Protein AF-A0A2X1Q9M5-F1 (afdb_monomer)

Solvent-accessible surface area (backbone atoms only — not comparable to full-atom values): 16284 Å² total; per-residue (Å²): 109,77,71,57,53,54,54,52,52,52,55,54,53,58,70,70,59,82,79,81,75,92,69,88,72,44,78,55,52,80,68,75,48,64,87,40,54,67,67,51,49,53,53,49,39,39,31,46,30,60,36,93,91,39,72,37,56,51,37,49,21,46,46,46,73,76,39,76,83,60,65,64,87,78,58,76,70,84,65,51,44,57,39,71,55,37,70,29,96,89,71,47,66,38,50,35,36,37,42,38,83,63,34,36,38,38,35,41,75,34,61,83,59,63,78,86,72,70,55,72,54,48,50,52,48,53,52,71,74,54,82,74,87,40,50,78,46,36,32,40,40,26,26,62,45,40,81,47,65,79,48,93,89,33,48,73,43,38,36,65,62,44,47,56,42,32,56,60,47,47,60,58,49,59,76,78,44,82,92,46,75,62,58,54,53,48,54,42,47,53,52,49,50,51,48,51,23,54,58,48,67,39,78,66,53,55,56,53,50,50,51,45,63,79,39,41,72,58,50,55,50,48,52,52,51,51,50,52,49,51,50,50,54,52,51,52,54,49,50,59,48,44,76,77,37,101,49,92,55,64,49,76,49,79,47,82,44,92,88,87,40,75,48,78,44,79,46,46,58,68,75,77,66,76,67,88,81,85,130

Foldseek 3Di:
DVVVVVVVVLVVVVVVDDDDPDDPDFPVVVVVCLQPQLVLLVLLCQLCPCDVVFPVLLVLLVVCVQPVPDPSVPDDCPQKDKDAQCAFPVGHGFGMWIDDLAAIEGEHEDLADAPPDPVVRSVVVQVVNDDNNHHYAAEYEYAQLHPHDDDPRYHYDHLVSSLVSSVVSLVVVPVVDDDDPSNVVVVSSNVSSVVSNVCSVDPSVVVVVVSCVVCVVVVVVVVVVVVVVVVVVLVVVVVVVVVVDVAPDWDWDWDQDPPRDIDIDTHGPVVVPPDDDDD

Mean predicted aligned error: 15.05 Å

Structure (mmCIF, N/CA/C/O backbone):
data_AF-A0A2X1Q9M5-F1
#
_entry.id   AF-A0A2X1Q9M5-F1
#
loop_
_atom_site.group_PDB
_atom_site.id
_atom_site.type_symbol
_atom_site.label_atom_id
_atom_site.label_alt_id
_atom_site.label_comp_id
_atom_site.label_asym_id
_atom_site.label_entity_id
_atom_site.label_seq_id
_atom_site.pdbx_PDB_ins_code
_atom_site.Cartn_x
_atom_site.Cartn_y
_atom_site.Cartn_z
_atom_site.occupancy
_atom_site.B_iso_or_equiv
_atom_site.auth_seq_id
_atom_site.auth_comp_id
_atom_site.auth_asym_id
_atom_site.auth_atom_id
_atom_site.pdbx_PDB_model_num
ATOM 1 N N . MET A 1 1 ? -3.248 17.338 -47.675 1.00 48.75 1 MET A N 1
ATOM 2 C CA . MET A 1 1 ? -3.413 18.545 -46.832 1.00 48.75 1 MET A CA 1
ATOM 3 C C . MET A 1 1 ? -3.871 18.248 -45.404 1.00 48.75 1 MET A C 1
ATOM 5 O O . MET A 1 1 ? -3.007 18.288 -44.546 1.00 48.75 1 MET A O 1
ATOM 9 N N . HIS A 1 2 ? -5.135 17.907 -45.095 1.00 45.84 2 HIS A N 1
ATOM 10 C CA . HIS A 1 2 ? -5.551 17.735 -43.679 1.00 45.84 2 HIS A CA 1
ATOM 11 C C . HIS A 1 2 ? -4.855 16.569 -42.938 1.00 45.84 2 HIS A C 1
ATOM 13 O O . HIS A 1 2 ? -4.505 16.712 -41.774 1.00 45.84 2 HIS A O 1
ATOM 19 N N . SER A 1 3 ? -4.598 15.446 -43.621 1.00 53.41 3 SER A N 1
ATOM 20 C CA . SER A 1 3 ? -3.911 14.272 -43.045 1.00 53.41 3 SER A CA 1
ATOM 21 C C . SER A 1 3 ? -2.398 14.453 -42.875 1.00 53.41 3 SER A C 1
ATOM 23 O O . SER A 1 3 ? -1.808 13.805 -42.019 1.00 53.41 3 SER A O 1
ATOM 25 N N . GLU A 1 4 ? -1.763 15.299 -43.690 1.00 55.97 4 GLU A N 1
ATOM 26 C CA . GLU A 1 4 ? -0.324 15.583 -43.576 1.00 55.97 4 GLU A CA 1
ATOM 27 C C . GLU A 1 4 ? -0.052 16.542 -42.419 1.00 55.97 4 GLU A C 1
ATOM 29 O O . GLU A 1 4 ? 0.915 16.353 -41.693 1.00 55.97 4 GLU A O 1
ATOM 34 N N . ALA A 1 5 ? -0.936 17.523 -42.204 1.00 57.12 5 ALA A N 1
ATOM 35 C CA . ALA A 1 5 ? -0.841 18.440 -41.072 1.00 57.12 5 ALA A CA 1
ATOM 36 C C . ALA A 1 5 ? -0.918 17.698 -39.723 1.00 57.12 5 ALA A C 1
ATOM 38 O O . ALA A 1 5 ? -0.073 17.920 -38.864 1.00 57.12 5 ALA A O 1
ATOM 39 N N . LEU A 1 6 ? -1.852 16.745 -39.590 1.00 56.38 6 LEU A N 1
ATOM 40 C CA . LEU A 1 6 ? -1.989 15.894 -38.398 1.00 56.38 6 LEU A CA 1
ATOM 41 C C . LEU A 1 6 ? -0.758 15.002 -38.150 1.00 56.38 6 LEU A C 1
ATOM 43 O O . LEU A 1 6 ? -0.372 14.779 -37.008 1.00 56.38 6 LEU A O 1
ATOM 47 N N . ALA A 1 7 ? -0.114 14.503 -39.211 1.00 62.53 7 ALA A N 1
ATOM 48 C CA . ALA A 1 7 ? 1.095 13.687 -39.085 1.00 62.53 7 ALA A CA 1
ATOM 49 C C . ALA A 1 7 ? 2.319 14.511 -38.645 1.00 62.53 7 ALA A C 1
ATOM 51 O O . ALA A 1 7 ? 3.151 14.020 -37.885 1.00 62.53 7 ALA A O 1
ATOM 52 N N . ILE A 1 8 ? 2.430 15.760 -39.108 1.00 69.62 8 ILE A N 1
ATOM 53 C CA . ILE A 1 8 ? 3.507 16.677 -38.706 1.00 69.62 8 ILE A CA 1
ATOM 54 C C . ILE A 1 8 ? 3.338 17.078 -37.239 1.00 69.62 8 ILE A C 1
ATOM 56 O O . ILE A 1 8 ? 4.302 17.014 -36.480 1.00 69.62 8 ILE A O 1
ATOM 60 N N . GLU A 1 9 ? 2.111 17.401 -36.830 1.00 70.94 9 GLU A N 1
ATOM 61 C CA . GLU A 1 9 ? 1.779 17.769 -35.451 1.00 70.94 9 GLU A CA 1
ATOM 62 C C . GLU A 1 9 ? 2.092 16.632 -34.462 1.00 70.94 9 GLU A C 1
ATOM 64 O O . GLU A 1 9 ? 2.725 16.870 -33.436 1.00 70.94 9 GLU A O 1
ATOM 69 N N . PHE A 1 10 ? 1.772 15.380 -34.812 1.00 71.12 10 PHE A N 1
ATOM 70 C CA . PHE A 1 10 ? 2.136 14.204 -34.012 1.00 71.12 10 PHE A CA 1
ATOM 71 C C . PHE A 1 10 ? 3.656 14.072 -33.803 1.00 71.12 10 PHE A C 1
ATOM 73 O O . PHE A 1 10 ? 4.121 13.830 -32.689 1.00 71.12 10 PHE A O 1
ATOM 80 N N . ILE A 1 11 ? 4.452 14.250 -34.864 1.00 74.38 11 ILE A N 1
ATOM 81 C CA . ILE A 1 11 ? 5.919 14.146 -34.791 1.00 74.38 11 ILE A CA 1
ATOM 82 C C . ILE A 1 11 ? 6.529 15.303 -33.989 1.00 74.38 11 ILE A C 1
ATOM 84 O O . ILE A 1 11 ? 7.532 15.111 -33.299 1.00 74.38 11 ILE A O 1
ATOM 88 N N . GLU A 1 12 ? 5.952 16.501 -34.063 1.00 75.00 12 GLU A N 1
ATOM 89 C CA . GLU A 1 12 ? 6.385 17.643 -33.252 1.00 75.00 12 GLU A CA 1
ATOM 90 C C . GLU A 1 12 ? 6.050 17.458 -31.770 1.00 75.00 12 GLU A C 1
ATOM 92 O O . GLU A 1 12 ? 6.913 17.705 -30.926 1.00 75.00 12 GLU A O 1
ATOM 97 N N . GLN A 1 13 ? 4.859 16.942 -31.452 1.00 71.06 13 GLN A N 1
ATOM 98 C CA . GLN A 1 13 ? 4.482 16.587 -30.082 1.00 71.06 13 GLN A CA 1
ATOM 99 C C . GLN A 1 13 ? 5.416 15.515 -29.507 1.00 71.06 13 GLN A C 1
ATOM 101 O O . GLN A 1 13 ? 5.920 15.678 -28.398 1.00 71.06 13 GLN A O 1
ATOM 106 N N . LEU A 1 14 ? 5.749 14.482 -30.290 1.00 71.88 14 LEU A N 1
ATOM 107 C CA . LEU A 1 14 ? 6.650 13.404 -29.870 1.00 71.88 14 LEU A CA 1
ATOM 108 C C . LEU A 1 14 ? 8.080 13.892 -29.568 1.00 71.88 14 LEU A C 1
ATOM 110 O O . LEU A 1 14 ? 8.722 13.378 -28.658 1.00 71.88 14 LEU A O 1
ATOM 114 N N . LYS A 1 15 ? 8.580 14.911 -30.283 1.00 69.38 15 LYS A N 1
ATOM 115 C CA . LYS A 1 15 ? 9.889 15.543 -30.005 1.00 69.38 15 LYS A CA 1
ATOM 116 C C . LYS A 1 15 ? 9.909 16.364 -28.713 1.00 69.38 15 LYS A C 1
ATOM 118 O O . LYS A 1 15 ? 10.987 16.599 -28.175 1.00 69.38 15 LYS A O 1
ATOM 123 N N . GLY A 1 16 ? 8.749 16.837 -28.260 1.00 65.44 16 GLY A N 1
ATOM 124 C CA . GLY A 1 16 ? 8.599 17.602 -27.021 1.00 65.44 16 GLY A CA 1
ATOM 125 C C . GLY A 1 16 ? 8.569 16.740 -25.756 1.00 65.44 16 GLY A C 1
ATOM 126 O O . GLY A 1 16 ? 8.651 17.287 -24.659 1.00 65.44 16 GLY A O 1
ATOM 127 N N . ILE A 1 17 ? 8.466 15.414 -25.897 1.00 64.88 17 ILE A N 1
ATOM 128 C CA . ILE A 1 17 ? 8.458 14.464 -24.782 1.00 64.88 17 ILE A CA 1
ATOM 129 C C . ILE A 1 17 ? 9.904 14.172 -24.369 1.00 64.88 17 ILE A C 1
ATOM 131 O O . ILE A 1 17 ? 10.664 13.542 -25.106 1.00 64.88 17 ILE A O 1
ATOM 135 N N . SER A 1 18 ? 10.293 14.618 -23.175 1.00 58.19 18 SER A N 1
ATOM 136 C CA . SER A 1 18 ? 11.539 14.195 -22.536 1.00 58.19 18 SER A CA 1
ATOM 137 C C . SER A 1 18 ? 11.324 12.866 -21.816 1.00 58.19 18 SER A C 1
ATOM 139 O O . SER A 1 18 ? 10.487 12.776 -20.919 1.00 58.19 18 SER A O 1
ATOM 141 N N . VAL A 1 19 ? 12.092 11.847 -22.193 1.00 56.16 19 VAL A N 1
ATOM 142 C CA . VAL A 1 19 ? 12.253 10.626 -21.396 1.00 56.16 19 VAL A CA 1
ATOM 143 C C . VAL A 1 19 ? 13.409 10.896 -20.435 1.00 56.16 19 VAL A C 1
ATOM 145 O O . VAL A 1 19 ? 14.500 11.233 -20.895 1.00 56.16 19 VAL A O 1
ATOM 148 N N . GLU A 1 20 ? 13.163 10.851 -19.126 1.00 49.53 20 GLU A N 1
ATOM 149 C CA . GLU A 1 20 ? 14.231 11.009 -18.130 1.00 49.53 20 GLU A CA 1
ATOM 150 C C . GLU A 1 20 ? 15.243 9.850 -18.211 1.00 49.53 20 GLU A C 1
ATOM 152 O O . GLU A 1 20 ? 14.879 8.725 -18.561 1.00 49.53 20 GLU A O 1
ATOM 157 N N . ASP A 1 21 ? 16.519 10.153 -17.930 1.00 44.81 21 ASP A N 1
ATOM 158 C CA . ASP A 1 21 ? 17.634 9.191 -17.910 1.00 44.81 21 ASP A CA 1
ATOM 159 C C . ASP A 1 21 ? 17.452 8.121 -16.810 1.00 44.81 21 ASP A C 1
ATOM 161 O O . ASP A 1 21 ? 16.750 8.358 -15.829 1.00 44.81 21 ASP A O 1
ATOM 165 N N . ASP A 1 22 ? 18.121 6.968 -16.985 1.00 43.22 22 ASP A N 1
ATOM 166 C CA . ASP A 1 22 ? 18.050 5.728 -16.183 1.00 43.22 22 ASP A CA 1
ATOM 167 C C . ASP A 1 22 ? 17.723 5.937 -14.689 1.00 43.22 22 ASP A C 1
ATOM 169 O O . ASP A 1 22 ? 18.604 6.058 -13.833 1.00 43.22 22 ASP A O 1
ATOM 173 N N . VAL A 1 23 ? 16.428 5.921 -14.369 1.00 52.06 23 VAL A N 1
ATOM 174 C CA . VAL A 1 23 ? 15.935 5.755 -13.002 1.00 52.06 23 VAL A CA 1
ATOM 175 C C . VAL A 1 23 ? 16.134 4.288 -12.637 1.00 52.06 23 VAL A C 1
ATOM 177 O O . VAL A 1 23 ? 15.753 3.406 -13.407 1.00 52.06 23 VAL A O 1
ATOM 180 N N . GLU A 1 24 ? 16.736 4.010 -11.478 1.00 48.75 24 GLU A N 1
ATOM 181 C CA . GLU A 1 24 ? 16.804 2.646 -10.953 1.00 48.75 24 GLU A CA 1
ATOM 182 C C . GLU A 1 24 ? 15.373 2.117 -10.804 1.00 48.75 24 GLU A C 1
ATOM 184 O O . GLU A 1 24 ? 14.601 2.579 -9.961 1.00 48.75 24 GLU A O 1
ATOM 189 N N . PHE A 1 25 ? 14.997 1.202 -11.699 1.00 49.09 25 PHE A N 1
ATOM 190 C CA . PHE A 1 25 ? 13.677 0.596 -11.686 1.00 49.09 25 PHE A CA 1
ATOM 191 C C . PHE A 1 25 ? 13.565 -0.293 -10.457 1.00 49.09 25 PHE A C 1
ATOM 193 O O . PHE A 1 25 ? 14.374 -1.206 -10.276 1.00 49.09 25 PHE A O 1
ATOM 200 N N . ASN A 1 26 ? 12.534 -0.072 -9.646 1.00 61.53 26 ASN A N 1
ATOM 201 C CA . ASN A 1 26 ? 12.198 -1.044 -8.617 1.00 61.53 26 ASN A CA 1
ATOM 202 C C . ASN A 1 26 ? 11.605 -2.313 -9.263 1.00 61.53 26 ASN A C 1
ATOM 204 O O . ASN A 1 26 ? 11.087 -2.293 -10.388 1.00 61.53 26 ASN A O 1
ATOM 208 N N . PHE A 1 27 ? 11.655 -3.430 -8.539 1.00 61.56 27 PHE A N 1
ATOM 209 C CA . PHE A 1 27 ? 11.183 -4.732 -9.020 1.00 61.56 27 PHE A CA 1
ATOM 210 C C . PHE A 1 27 ? 9.735 -4.711 -9.559 1.00 61.56 27 PHE A C 1
ATOM 212 O O . PHE A 1 27 ? 9.407 -5.440 -10.498 1.00 61.56 27 PHE A O 1
ATOM 219 N N . PHE A 1 28 ? 8.864 -3.867 -9.002 1.00 65.38 28 PHE A N 1
ATOM 220 C CA . PHE A 1 28 ? 7.447 -3.777 -9.366 1.00 65.38 28 PHE A CA 1
ATOM 221 C C . PHE A 1 28 ? 7.199 -2.966 -10.647 1.00 65.38 28 PHE A C 1
ATOM 223 O O . PHE A 1 28 ? 6.196 -3.185 -11.333 1.00 65.38 28 PHE A O 1
ATOM 230 N N . GLU A 1 29 ? 8.125 -2.084 -11.021 1.00 57.97 29 GLU A N 1
ATOM 231 C CA . GLU A 1 29 ? 8.055 -1.303 -12.261 1.00 57.97 29 GLU A CA 1
ATOM 232 C C . GLU A 1 29 ? 8.312 -2.166 -13.495 1.00 57.97 29 GLU A C 1
ATOM 234 O O . GLU A 1 29 ? 7.601 -2.058 -14.495 1.00 57.97 29 GLU A O 1
ATOM 239 N N . LEU A 1 30 ? 9.270 -3.090 -13.401 1.00 52.38 30 LEU A N 1
ATOM 240 C CA . LEU A 1 30 ? 9.594 -4.025 -14.482 1.00 52.38 30 LEU A CA 1
ATOM 241 C C . LEU A 1 30 ? 8.435 -4.991 -14.791 1.00 52.38 30 LEU A C 1
ATOM 243 O O . LEU A 1 30 ? 8.347 -5.521 -15.897 1.00 52.38 30 LEU A O 1
ATOM 247 N N . GLY A 1 31 ? 7.526 -5.200 -13.831 1.00 48.31 31 GLY A N 1
ATOM 248 C CA . GLY A 1 31 ? 6.343 -6.056 -13.964 1.00 48.31 31 GLY A CA 1
ATOM 249 C C . GLY A 1 31 ? 5.123 -5.401 -14.629 1.00 48.31 31 GLY A C 1
ATOM 250 O O . GLY A 1 31 ? 4.079 -6.045 -14.729 1.00 48.31 31 GLY A O 1
ATOM 251 N N . GLY A 1 32 ? 5.202 -4.132 -15.051 1.00 43.22 32 GLY A N 1
ATOM 252 C CA . GLY A 1 32 ? 4.131 -3.444 -15.793 1.00 43.22 32 GLY A CA 1
ATOM 253 C C . GLY A 1 32 ? 2.872 -3.090 -14.985 1.00 43.22 32 GLY A C 1
ATOM 254 O O . GLY A 1 32 ? 1.886 -2.643 -15.563 1.00 43.22 32 GLY A O 1
ATOM 255 N N . SER A 1 33 ? 2.891 -3.273 -13.660 1.00 51.84 33 SER A N 1
ATOM 256 C CA . SER A 1 33 ? 1.738 -3.049 -12.765 1.00 51.84 33 SER A CA 1
ATOM 257 C C . SER A 1 33 ? 1.956 -1.927 -11.745 1.00 51.84 33 SER A C 1
ATOM 259 O O . SER A 1 33 ? 1.114 -1.737 -10.871 1.00 51.84 33 SER A O 1
ATOM 261 N N . GLY A 1 34 ? 3.062 -1.180 -11.846 1.00 49.81 34 GLY A N 1
ATOM 262 C CA . GLY A 1 34 ? 3.491 -0.222 -10.821 1.00 49.81 34 GLY A CA 1
ATOM 263 C C . GLY A 1 34 ? 2.431 0.817 -10.426 1.00 49.81 34 GLY A C 1
ATOM 264 O O . GLY A 1 34 ? 2.352 1.215 -9.274 1.00 49.81 34 GLY A O 1
ATOM 265 N N . TYR A 1 35 ? 1.540 1.210 -11.330 1.00 56.78 35 TYR A N 1
ATOM 266 C CA . TYR A 1 35 ? 0.535 2.245 -11.053 1.00 56.78 35 TYR A CA 1
ATOM 267 C C . TYR A 1 35 ? -0.843 1.697 -10.666 1.00 56.78 35 TYR A C 1
ATOM 269 O O . TYR A 1 35 ? -1.787 2.466 -10.493 1.00 56.78 35 TYR A O 1
ATOM 277 N N . LEU A 1 36 ? -0.993 0.373 -10.569 1.00 63.66 36 LEU A N 1
ATOM 278 C CA . LEU A 1 36 ? -2.281 -0.246 -10.283 1.00 63.66 36 LEU A CA 1
ATOM 279 C C . LEU A 1 36 ? -2.554 -0.245 -8.772 1.00 63.66 36 LEU A C 1
ATOM 281 O O . LEU A 1 36 ? -1.751 -0.733 -7.973 1.00 63.66 36 LEU A O 1
ATOM 285 N N . GLU A 1 37 ? -3.728 0.269 -8.398 1.00 68.06 37 GLU A N 1
ATOM 286 C CA . GLU A 1 37 ? -4.198 0.356 -7.010 1.00 68.06 37 GLU A CA 1
ATOM 287 C C . GLU A 1 37 ? -4.252 -1.031 -6.356 1.00 68.06 37 GLU A C 1
ATOM 289 O O . GLU A 1 37 ? -3.568 -1.251 -5.363 1.00 68.06 37 GLU A O 1
ATOM 294 N N . ASN A 1 38 ? -4.941 -2.003 -6.967 1.00 70.06 38 ASN A N 1
ATOM 295 C CA . ASN A 1 38 ? -5.127 -3.339 -6.384 1.00 70.06 38 ASN A CA 1
ATOM 296 C C . ASN A 1 38 ? -3.816 -4.100 -6.096 1.00 70.06 38 ASN A C 1
ATOM 298 O O . ASN A 1 38 ? -3.639 -4.523 -4.953 1.00 70.06 38 ASN A O 1
ATOM 302 N N . PRO A 1 39 ? -2.866 -4.234 -7.046 1.00 78.19 39 PRO A N 1
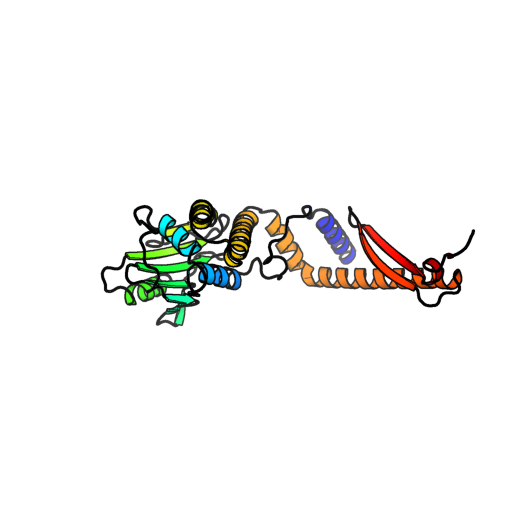ATOM 303 C CA . PRO A 1 39 ? -1.562 -4.835 -6.765 1.00 78.19 39 PRO A CA 1
ATOM 304 C C . PRO A 1 39 ? -0.773 -4.095 -5.680 1.00 78.19 39 PRO A C 1
ATOM 306 O O . PRO A 1 39 ? -0.116 -4.729 -4.856 1.00 78.19 39 PRO A O 1
ATOM 309 N N . THR A 1 40 ? -0.856 -2.760 -5.640 1.00 83.31 40 THR A N 1
ATOM 310 C CA . THR A 1 40 ? -0.205 -1.968 -4.586 1.00 83.31 40 THR A CA 1
ATOM 311 C C . THR A 1 40 ? -0.829 -2.271 -3.224 1.00 83.31 40 THR A C 1
ATOM 313 O O . THR A 1 40 ? -0.109 -2.486 -2.250 1.00 83.31 40 THR A O 1
ATOM 316 N N . THR A 1 41 ? -2.157 -2.371 -3.151 1.00 86.25 41 THR A N 1
ATOM 317 C CA . THR A 1 41 ? -2.859 -2.714 -1.912 1.00 86.25 41 THR A CA 1
ATOM 318 C C . THR A 1 41 ? -2.579 -4.151 -1.454 1.00 86.25 41 THR A C 1
ATOM 320 O O . THR A 1 41 ? -2.532 -4.413 -0.253 1.00 86.25 41 THR A O 1
ATOM 323 N N . ASP A 1 42 ? -2.336 -5.088 -2.373 1.00 84.75 42 ASP A N 1
ATOM 324 C CA . ASP A 1 42 ? -1.942 -6.459 -2.022 1.00 84.75 42 ASP A CA 1
ATOM 325 C C . ASP A 1 42 ? -0.559 -6.498 -1.353 1.00 84.75 42 ASP A C 1
ATOM 327 O O . ASP A 1 42 ? -0.356 -7.208 -0.364 1.00 84.75 42 ASP A O 1
ATOM 331 N N . LEU A 1 43 ? 0.383 -5.682 -1.837 1.00 90.50 43 LEU A N 1
ATOM 332 C CA . LEU A 1 43 ? 1.695 -5.514 -1.208 1.00 90.50 43 LEU A CA 1
ATOM 333 C C . LEU A 1 43 ? 1.602 -4.772 0.132 1.00 90.50 43 LEU A C 1
ATOM 335 O O . LEU A 1 43 ? 2.279 -5.164 1.084 1.00 90.50 43 LEU A O 1
ATOM 339 N N . MET A 1 44 ? 0.727 -3.763 0.246 1.00 94.50 44 MET A N 1
ATOM 340 C CA . MET A 1 44 ? 0.426 -3.137 1.540 1.00 94.50 44 MET A CA 1
ATOM 341 C C . MET A 1 44 ? -0.048 -4.189 2.540 1.00 94.50 44 MET A C 1
ATOM 343 O O . MET A 1 44 ? 0.524 -4.308 3.620 1.00 94.50 44 MET A O 1
ATOM 347 N N . ALA A 1 45 ? -1.038 -5.001 2.164 1.00 94.00 45 ALA A N 1
ATOM 348 C CA . ALA A 1 45 ? -1.574 -6.049 3.022 1.00 94.00 45 ALA A CA 1
ATOM 349 C C . ALA A 1 45 ? -0.512 -7.070 3.445 1.00 94.00 45 ALA A C 1
ATOM 351 O O . ALA A 1 45 ? -0.473 -7.460 4.613 1.00 94.00 45 ALA A O 1
ATOM 352 N N . LEU A 1 46 ? 0.390 -7.460 2.538 1.00 93.50 46 LEU A N 1
ATOM 353 C CA . LEU A 1 46 ? 1.510 -8.344 2.864 1.00 93.50 46 LEU A CA 1
ATOM 354 C C . LEU A 1 46 ? 2.343 -7.799 4.036 1.00 93.50 46 LEU A C 1
ATOM 356 O O . LEU A 1 46 ? 2.538 -8.510 5.022 1.00 93.50 46 LEU A O 1
ATOM 360 N N . PHE A 1 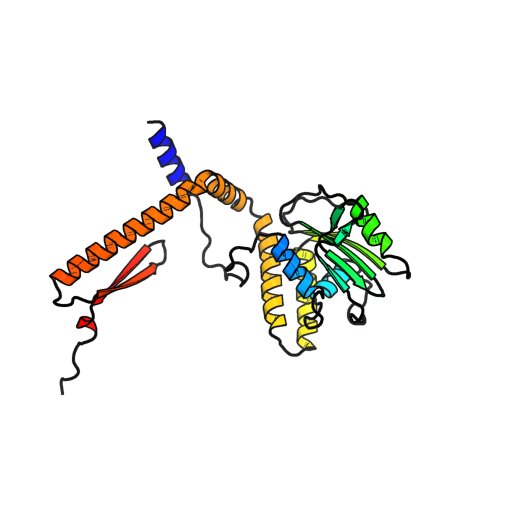47 ? 2.780 -6.538 3.957 1.00 96.25 47 PHE A N 1
ATOM 361 C CA . PHE A 1 47 ? 3.591 -5.886 4.998 1.00 96.25 47 PHE A CA 1
ATOM 362 C C . PHE A 1 47 ? 2.778 -5.305 6.162 1.00 96.25 47 PHE A C 1
ATOM 364 O O . PHE A 1 47 ? 3.354 -4.794 7.124 1.00 96.25 47 PHE A O 1
ATOM 371 N N . MET A 1 48 ? 1.450 -5.398 6.100 1.00 97.38 48 MET A N 1
ATOM 372 C CA . MET A 1 48 ? 0.537 -5.100 7.203 1.00 97.38 48 MET A CA 1
ATOM 373 C C . MET A 1 48 ? 0.108 -6.351 7.978 1.00 97.38 48 MET A C 1
ATOM 375 O O . MET A 1 48 ? -0.662 -6.234 8.924 1.00 97.38 48 MET A O 1
ATOM 379 N N . GLY A 1 49 ? 0.617 -7.534 7.620 1.00 94.88 49 GLY A N 1
ATOM 380 C CA . GLY A 1 49 ? 0.408 -8.762 8.391 1.00 94.88 49 GLY A CA 1
ATOM 381 C C . GLY A 1 49 ? -0.597 -9.750 7.800 1.00 94.88 49 GLY A C 1
ATOM 382 O O . GLY A 1 49 ? -1.064 -10.637 8.509 1.00 94.88 49 GLY A O 1
ATOM 383 N N . ALA A 1 50 ? -0.888 -9.679 6.496 1.00 90.69 50 ALA A N 1
ATOM 384 C CA . ALA A 1 50 ? -1.666 -10.717 5.808 1.00 90.69 50 ALA A CA 1
ATOM 385 C C . ALA A 1 50 ? -1.005 -12.110 5.857 1.00 90.69 50 ALA A C 1
ATOM 387 O O . ALA A 1 50 ? -1.668 -13.125 5.653 1.00 90.69 50 ALA A O 1
ATOM 388 N N . GLN A 1 51 ? 0.309 -12.171 6.097 1.00 89.19 51 GLN A N 1
ATOM 389 C CA . GLN A 1 51 ? 1.075 -13.410 6.192 1.00 89.19 51 GLN A CA 1
ATOM 390 C C . GLN A 1 51 ? 1.901 -13.428 7.476 1.00 89.19 51 GLN A C 1
ATOM 392 O O . GLN A 1 51 ? 2.786 -12.600 7.653 1.00 89.19 51 GLN A O 1
ATOM 397 N N . LYS A 1 52 ? 1.695 -14.440 8.327 1.00 86.38 52 LYS A N 1
ATOM 398 C CA . LYS A 1 52 ? 2.381 -14.563 9.632 1.00 86.38 52 LYS A CA 1
ATOM 399 C C . LYS A 1 52 ? 3.909 -14.643 9.542 1.00 86.38 52 LYS A C 1
ATOM 401 O O . LYS A 1 52 ? 4.599 -14.368 10.513 1.00 86.38 52 LYS A O 1
ATOM 406 N N . MET A 1 53 ? 4.440 -15.057 8.391 1.00 87.50 53 MET A N 1
ATOM 407 C CA . MET A 1 53 ? 5.885 -15.161 8.154 1.00 87.50 53 MET A CA 1
ATOM 408 C C . MET A 1 53 ? 6.540 -13.846 7.710 1.00 87.50 53 MET A C 1
ATOM 410 O O . MET A 1 53 ? 7.757 -13.816 7.520 1.00 87.50 53 MET A O 1
ATOM 414 N N . VAL A 1 54 ? 5.741 -12.803 7.470 1.00 90.50 54 VAL A N 1
ATOM 415 C CA . VAL A 1 54 ? 6.203 -11.471 7.083 1.00 90.50 54 VAL A CA 1
ATOM 416 C C . VAL A 1 54 ? 5.989 -10.547 8.274 1.00 90.50 54 VAL A C 1
ATOM 418 O O . VAL A 1 54 ? 4.858 -10.431 8.748 1.00 90.50 54 VAL A O 1
ATOM 421 N N . PRO A 1 55 ? 7.041 -9.885 8.776 1.00 91.19 55 PRO A N 1
ATOM 422 C CA . PRO A 1 55 ? 6.871 -8.910 9.838 1.00 91.19 55 PRO A CA 1
ATOM 423 C C . PRO A 1 55 ? 5.913 -7.784 9.402 1.00 91.19 55 PRO A C 1
ATOM 425 O O . PRO A 1 55 ? 6.062 -7.265 8.290 1.00 91.19 55 PRO A O 1
ATOM 428 N N . PRO A 1 56 ? 4.957 -7.366 10.253 1.00 95.19 56 PRO A N 1
ATOM 429 C CA . PRO A 1 56 ? 3.950 -6.359 9.915 1.00 95.19 56 PRO A CA 1
ATOM 430 C C . PRO A 1 56 ? 4.521 -4.926 9.982 1.00 95.19 56 PRO A C 1
ATOM 432 O O . PRO A 1 56 ? 3.952 -4.035 10.613 1.00 95.19 56 PRO A O 1
ATOM 435 N N . TRP A 1 57 ? 5.687 -4.690 9.371 1.00 95.69 57 TRP A N 1
ATOM 436 C CA . TRP A 1 57 ? 6.443 -3.437 9.485 1.00 95.69 57 TRP A CA 1
ATOM 437 C C . TRP A 1 57 ? 5.657 -2.210 9.021 1.00 95.69 57 TRP A C 1
ATOM 439 O O . TRP A 1 57 ? 5.750 -1.153 9.650 1.00 95.69 57 TRP A O 1
ATOM 449 N N . LEU A 1 58 ? 4.858 -2.348 7.960 1.00 97.62 58 LEU A N 1
ATOM 450 C CA . LEU A 1 58 ? 4.047 -1.246 7.450 1.00 97.62 58 LEU A CA 1
ATOM 451 C C . LEU A 1 58 ? 2.871 -0.943 8.374 1.00 97.62 58 LEU A C 1
ATOM 453 O O . LEU A 1 58 ? 2.547 0.222 8.576 1.00 97.62 58 LEU A O 1
ATOM 457 N N . LEU A 1 59 ? 2.259 -1.974 8.967 1.00 97.88 59 LEU A N 1
ATOM 458 C CA . LEU A 1 59 ? 1.202 -1.786 9.961 1.00 97.88 59 LEU A CA 1
ATOM 459 C C . LEU A 1 59 ? 1.742 -1.066 11.196 1.00 97.88 59 LEU A C 1
ATOM 461 O O . LEU A 1 59 ? 1.111 -0.124 11.659 1.00 97.88 59 LEU A O 1
ATOM 465 N N . LYS A 1 60 ? 2.925 -1.442 11.698 1.00 96.56 60 LYS A N 1
ATOM 466 C CA . LYS A 1 60 ? 3.540 -0.720 12.821 1.00 96.56 60 LYS A CA 1
ATOM 467 C C . LYS A 1 60 ? 3.775 0.757 12.489 1.00 96.56 60 LYS A C 1
ATOM 469 O O . LYS A 1 60 ? 3.526 1.621 13.322 1.00 96.56 60 LYS A O 1
ATOM 474 N N . ALA A 1 61 ? 4.234 1.055 11.270 1.00 97.38 61 ALA A N 1
ATOM 475 C CA . ALA A 1 61 ? 4.388 2.434 10.817 1.00 97.38 61 ALA A CA 1
ATOM 476 C C . ALA A 1 61 ? 3.041 3.167 10.743 1.00 97.38 61 ALA A C 1
ATOM 478 O O . ALA A 1 61 ? 2.933 4.290 11.226 1.00 97.38 61 ALA A O 1
ATOM 479 N N . LEU A 1 62 ? 2.011 2.513 10.201 1.00 98.25 62 LEU A N 1
ATOM 480 C CA . LEU A 1 62 ? 0.662 3.061 10.123 1.00 98.25 62 LEU A CA 1
ATOM 481 C C . LEU A 1 62 ? 0.079 3.350 11.512 1.00 98.25 62 LEU A C 1
ATOM 483 O O . LEU A 1 62 ? -0.490 4.416 11.704 1.00 98.25 62 LEU A O 1
ATOM 487 N N . LEU A 1 63 ? 0.247 2.446 12.480 1.00 97.69 63 LEU A N 1
ATOM 488 C CA . LEU A 1 63 ? -0.204 2.640 13.860 1.00 97.69 63 LEU A CA 1
ATOM 489 C C . LEU A 1 63 ? 0.424 3.890 14.484 1.00 97.69 63 LEU A C 1
ATOM 491 O O . LEU A 1 63 ? -0.306 4.703 15.034 1.00 97.69 63 LEU A O 1
ATOM 495 N N . CYS A 1 64 ? 1.731 4.113 14.300 1.00 96.69 64 CYS A N 1
ATOM 496 C CA . CYS A 1 64 ? 2.379 5.352 14.745 1.00 96.69 64 CYS A CA 1
ATOM 497 C C . CYS A 1 64 ? 1.835 6.611 14.049 1.00 96.69 64 CYS A C 1
ATOM 499 O O . CYS A 1 64 ? 1.894 7.694 14.622 1.00 96.69 64 CYS A O 1
ATOM 501 N N . CYS A 1 65 ? 1.362 6.505 12.802 1.00 97.12 65 CYS A N 1
ATOM 502 C CA . CYS A 1 65 ? 0.711 7.623 12.116 1.00 97.12 65 CYS A CA 1
ATOM 503 C C . CYS A 1 65 ? -0.719 7.866 12.621 1.00 97.12 65 CYS A C 1
ATOM 505 O O . CYS A 1 65 ? -1.185 9.001 12.568 1.00 97.12 65 CYS A O 1
ATOM 507 N N . LEU A 1 66 ? -1.411 6.809 13.054 1.00 96.62 66 LEU A N 1
ATOM 508 C CA . LEU A 1 66 ? -2.796 6.857 13.523 1.00 96.62 66 LEU A CA 1
ATOM 509 C C . LEU A 1 66 ? -2.914 7.366 14.963 1.00 96.62 66 LEU A C 1
ATOM 511 O O . LEU A 1 66 ? -3.878 8.065 15.291 1.00 96.62 66 LEU A O 1
ATOM 515 N N . ASP A 1 67 ? -1.957 6.980 15.805 1.00 95.06 67 ASP A N 1
ATOM 516 C CA . ASP A 1 67 ? -1.872 7.327 17.218 1.00 95.06 67 ASP A CA 1
ATOM 517 C C . ASP A 1 67 ? -0.405 7.255 17.678 1.00 95.06 67 ASP A C 1
ATOM 519 O O . ASP A 1 67 ? 0.191 6.180 17.785 1.00 95.06 67 ASP A O 1
ATOM 523 N N . ASP A 1 68 ? 0.189 8.419 17.937 1.00 89.44 68 ASP A N 1
ATOM 524 C CA . ASP A 1 68 ? 1.586 8.553 18.358 1.00 89.44 68 ASP A CA 1
ATOM 525 C C . ASP A 1 68 ? 1.817 8.175 19.829 1.00 89.44 68 ASP A C 1
ATOM 527 O O . ASP A 1 68 ? 2.967 8.075 20.264 1.00 89.44 68 ASP A O 1
ATOM 531 N N . SER A 1 69 ? 0.744 7.932 20.589 1.00 90.81 69 SER A N 1
ATOM 532 C CA . SER A 1 69 ? 0.811 7.479 21.977 1.00 90.81 69 SER A CA 1
ATOM 533 C C . SER A 1 69 ? 0.933 5.958 22.120 1.00 90.81 69 SER A C 1
ATOM 535 O O . SER A 1 69 ? 1.264 5.479 23.207 1.00 90.81 69 SER A O 1
ATOM 537 N N . LEU A 1 70 ? 0.700 5.196 21.042 1.00 90.81 70 LEU A N 1
ATOM 538 C CA . LEU A 1 70 ? 0.835 3.740 21.043 1.00 90.81 70 LEU A CA 1
ATOM 539 C C . LEU A 1 70 ? 2.305 3.314 21.059 1.00 90.81 70 LEU A C 1
ATOM 541 O O . LEU A 1 70 ? 3.075 3.628 20.147 1.00 90.81 70 LEU A O 1
ATOM 545 N N . ASP A 1 71 ? 2.667 2.491 22.043 1.00 92.06 71 ASP A N 1
ATOM 546 C CA . ASP A 1 71 ? 3.934 1.766 22.028 1.00 92.06 71 ASP A CA 1
ATOM 547 C C . ASP A 1 71 ? 3.810 0.512 21.155 1.00 92.06 71 ASP A C 1
ATOM 549 O O . ASP A 1 71 ? 3.530 -0.594 21.613 1.00 92.06 71 ASP A O 1
ATOM 553 N N . VAL A 1 72 ? 3.967 0.705 19.847 1.00 92.81 72 VAL A N 1
ATOM 554 C CA . VAL A 1 72 ? 3.762 -0.353 18.846 1.00 92.81 72 VAL A CA 1
ATOM 555 C C . VAL A 1 72 ? 4.775 -1.501 18.926 1.00 92.81 72 VAL A C 1
ATOM 557 O O . VAL A 1 72 ? 4.599 -2.511 18.241 1.00 92.81 72 VAL A O 1
ATOM 560 N N . ASP A 1 73 ? 5.853 -1.343 19.695 1.00 91.12 73 ASP A N 1
ATOM 561 C CA . ASP A 1 73 ? 6.864 -2.381 19.889 1.00 91.12 73 ASP A CA 1
ATOM 562 C C . ASP A 1 73 ? 6.493 -3.364 21.007 1.00 91.12 73 ASP A C 1
ATOM 564 O O . ASP A 1 73 ? 6.956 -4.504 20.978 1.00 91.12 73 ASP A O 1
ATOM 568 N N . GLU A 1 74 ? 5.575 -2.975 21.897 1.00 92.06 74 GLU A N 1
ATOM 569 C CA . GLU A 1 74 ? 5.001 -3.835 22.941 1.00 92.06 74 GLU A CA 1
ATOM 570 C C . GLU A 1 74 ? 3.733 -4.586 22.482 1.00 92.06 74 GLU A C 1
ATOM 572 O O . GLU A 1 74 ? 3.236 -5.461 23.190 1.00 92.06 74 GLU A O 1
ATOM 577 N N . ILE A 1 75 ? 3.208 -4.284 21.287 1.00 93.31 75 ILE A N 1
ATOM 578 C CA . ILE A 1 75 ? 2.014 -4.947 20.739 1.00 93.31 75 ILE A CA 1
ATOM 579 C C . ILE A 1 75 ? 2.343 -6.385 20.305 1.00 93.31 75 ILE A C 1
ATOM 581 O O . ILE A 1 75 ? 3.197 -6.617 19.442 1.00 93.31 75 ILE A O 1
ATOM 585 N N . ASP A 1 76 ? 1.590 -7.358 20.828 1.00 93.38 76 ASP A N 1
ATOM 586 C CA . ASP A 1 76 ? 1.642 -8.755 20.382 1.00 93.38 76 ASP A CA 1
ATOM 587 C C . ASP A 1 76 ? 0.732 -8.999 19.170 1.00 93.38 76 ASP A C 1
ATOM 589 O O . ASP A 1 76 ? -0.450 -9.297 19.299 1.00 93.38 76 ASP A O 1
ATOM 593 N N . PHE A 1 77 ? 1.311 -8.984 17.971 1.00 94.12 77 PHE A N 1
ATOM 594 C CA . PHE A 1 77 ? 0.586 -9.198 16.713 1.00 94.12 77 PHE A CA 1
ATOM 595 C C . PHE A 1 77 ? 0.098 -10.647 16.471 1.00 94.12 77 PHE A C 1
ATOM 597 O O . PHE A 1 77 ? -0.315 -10.977 15.357 1.00 94.12 77 PHE A O 1
ATOM 604 N N . THR A 1 78 ? 0.122 -11.545 17.461 1.00 93.12 78 THR A N 1
ATOM 605 C CA . THR A 1 78 ? -0.306 -12.949 17.294 1.00 93.12 78 THR A CA 1
ATOM 606 C C . THR A 1 78 ? -1.793 -13.097 16.934 1.00 93.12 78 THR A C 1
ATOM 608 O O . THR A 1 78 ? -2.144 -14.019 16.185 1.00 93.12 78 THR A O 1
ATOM 611 N N . SER A 1 79 ? -2.660 -12.201 17.423 1.00 93.69 79 SER A N 1
ATOM 612 C CA . SER A 1 79 ? -4.109 -12.190 17.138 1.00 93.69 79 SER A CA 1
ATOM 613 C C . SER A 1 79 ? -4.483 -11.451 15.846 1.00 93.69 79 SER A C 1
ATOM 615 O O . SER A 1 79 ? -5.662 -11.351 15.510 1.00 93.69 79 SER A O 1
ATOM 617 N N . LEU A 1 80 ? -3.492 -10.944 15.106 1.00 96.38 80 LEU A N 1
ATOM 618 C CA . LEU A 1 80 ? -3.705 -10.141 13.909 1.00 96.38 80 LEU A CA 1
ATOM 619 C C . LEU A 1 80 ? -4.376 -10.944 12.783 1.00 96.38 80 LEU A C 1
ATOM 621 O O . LEU A 1 80 ? -3.864 -11.970 12.325 1.00 96.38 80 LEU A O 1
ATOM 625 N N . GLU A 1 81 ? -5.485 -10.414 12.277 1.00 95.44 81 GLU A N 1
ATOM 626 C CA . GLU A 1 81 ? -6.175 -10.884 11.079 1.00 95.44 81 GLU A CA 1
ATOM 627 C C . GLU A 1 81 ? -6.343 -9.728 10.091 1.00 95.44 81 GLU A C 1
ATOM 629 O O . GLU A 1 81 ? -6.771 -8.636 10.462 1.00 95.44 81 GLU A O 1
ATOM 634 N N . LEU A 1 82 ? -6.052 -9.972 8.813 1.00 96.00 82 LEU A N 1
ATOM 635 C CA . LEU A 1 82 ? -6.208 -8.983 7.748 1.00 96.00 82 LEU A CA 1
ATOM 636 C C . LEU A 1 82 ? -7.099 -9.541 6.641 1.00 96.00 82 LEU A C 1
ATOM 638 O O . LEU A 1 82 ? -6.887 -10.654 6.157 1.00 96.00 82 LEU A O 1
ATOM 642 N N . MET A 1 83 ? -8.077 -8.744 6.216 1.00 94.31 83 MET A N 1
ATOM 643 C CA . MET A 1 83 ? -8.981 -9.047 5.111 1.00 94.31 83 MET A CA 1
ATOM 644 C C . MET A 1 83 ? -8.839 -7.987 4.018 1.00 94.31 83 MET A C 1
ATOM 646 O O . MET A 1 83 ? -8.995 -6.795 4.277 1.00 94.31 83 MET A O 1
ATOM 650 N N . ARG A 1 84 ? -8.545 -8.431 2.793 1.00 91.88 84 ARG A N 1
ATOM 651 C CA . ARG A 1 84 ? -8.606 -7.606 1.579 1.00 91.88 84 ARG A CA 1
ATOM 652 C C . ARG A 1 84 ? -10.026 -7.591 1.033 1.00 91.88 84 ARG A C 1
ATOM 654 O O . ARG A 1 84 ? -10.718 -8.600 1.154 1.00 91.88 84 ARG A O 1
ATOM 661 N N . GLU A 1 85 ? -10.420 -6.468 0.430 1.00 87.62 85 GLU A N 1
ATOM 662 C CA . GLU A 1 85 ? -11.745 -6.280 -0.177 1.00 87.62 85 GLU A CA 1
ATOM 663 C C . GLU A 1 85 ? -12.853 -6.761 0.781 1.00 87.62 85 GLU A C 1
ATOM 665 O O . GLU A 1 85 ? -13.671 -7.628 0.469 1.00 87.62 85 GLU A O 1
ATOM 670 N N . ALA A 1 86 ? -12.833 -6.241 2.010 1.00 91.25 86 ALA A N 1
ATOM 671 C CA . ALA A 1 86 ? -13.759 -6.633 3.058 1.00 91.25 86 ALA A CA 1
ATOM 672 C C . ALA A 1 86 ? -15.179 -6.201 2.673 1.00 91.25 86 ALA A C 1
ATOM 674 O O . ALA A 1 86 ? -15.479 -5.015 2.514 1.00 91.25 86 ALA A O 1
ATOM 675 N N . ARG A 1 87 ? -16.052 -7.191 2.483 1.00 90.62 87 ARG A N 1
ATOM 676 C CA . ARG A 1 87 ? -17.404 -6.985 1.967 1.00 90.62 87 ARG A CA 1
ATOM 677 C C . ARG A 1 87 ? -18.334 -6.436 3.049 1.00 90.62 87 ARG A C 1
ATOM 679 O O . ARG A 1 87 ? -18.489 -7.045 4.103 1.00 90.62 87 ARG A O 1
ATOM 686 N N . THR A 1 88 ? -19.008 -5.333 2.753 1.00 88.62 88 THR A N 1
ATOM 687 C CA . THR A 1 88 ? -20.080 -4.761 3.578 1.00 88.62 88 THR A CA 1
ATOM 688 C C . THR A 1 88 ? -21.408 -5.498 3.359 1.00 88.62 88 THR A C 1
ATOM 690 O O . THR A 1 88 ? -21.602 -6.189 2.351 1.00 88.62 88 THR A O 1
ATOM 693 N N . GLU A 1 89 ? -22.372 -5.315 4.266 1.00 88.88 89 GLU A N 1
ATOM 694 C CA . GLU A 1 89 ? -23.711 -5.918 4.145 1.00 88.88 89 GLU A CA 1
ATOM 695 C C . GLU A 1 89 ? -24.444 -5.508 2.853 1.00 88.88 89 GLU A C 1
ATOM 697 O O . GLU A 1 89 ? -25.127 -6.326 2.236 1.00 88.88 89 GLU A O 1
ATOM 702 N N . ASP A 1 90 ? -24.249 -4.270 2.387 1.00 87.19 90 ASP A N 1
ATOM 703 C CA . ASP A 1 90 ? -24.822 -3.732 1.144 1.00 87.19 90 ASP A CA 1
ATOM 704 C C . ASP A 1 90 ? -24.017 -4.097 -0.123 1.00 87.19 90 ASP A C 1
ATOM 706 O O . ASP A 1 90 ? -24.314 -3.616 -1.219 1.00 87.19 90 ASP A O 1
ATOM 710 N N . GLY A 1 91 ? -23.019 -4.980 -0.005 1.00 85.62 91 GLY A N 1
ATOM 711 C CA . GLY A 1 91 ? -22.264 -5.520 -1.139 1.00 85.62 91 GLY A CA 1
ATOM 712 C C . GLY A 1 91 ? -21.204 -4.580 -1.714 1.00 85.62 91 GLY A C 1
ATOM 713 O O . GLY A 1 91 ? -20.821 -4.736 -2.875 1.00 85.62 91 GLY A O 1
ATOM 714 N N . LYS A 1 92 ? -20.746 -3.607 -0.926 1.00 86.50 92 LYS A N 1
ATOM 715 C CA . LYS A 1 92 ? -19.573 -2.772 -1.206 1.00 86.50 92 LYS A CA 1
ATOM 716 C C . LYS A 1 92 ? -18.328 -3.415 -0.600 1.00 86.50 92 LYS A C 1
ATOM 718 O O . LYS A 1 92 ? -18.426 -4.395 0.134 1.00 86.50 92 LYS A O 1
ATOM 723 N N . TYR A 1 93 ? -17.163 -2.875 -0.932 1.00 86.62 93 TYR A N 1
ATOM 724 C CA . TYR A 1 93 ? -15.880 -3.430 -0.518 1.00 86.62 93 TYR A CA 1
ATOM 725 C C . TYR A 1 93 ? -15.014 -2.319 0.063 1.00 86.62 93 TYR A C 1
ATOM 727 O O . TYR A 1 93 ? -14.886 -1.262 -0.557 1.00 86.62 93 TYR A O 1
ATOM 735 N N . LEU A 1 94 ? -14.499 -2.556 1.267 1.00 92.25 94 LEU A N 1
ATOM 736 C CA . LEU A 1 94 ? -13.444 -1.771 1.903 1.00 92.25 94 LEU A CA 1
ATOM 737 C C . LEU A 1 94 ? -12.097 -2.405 1.544 1.00 92.25 94 LEU A C 1
ATOM 739 O O . LEU A 1 94 ? -11.965 -3.626 1.630 1.00 92.25 94 LEU A O 1
ATOM 743 N N . ASP A 1 95 ? -11.101 -1.609 1.165 1.00 91.94 95 ASP A N 1
ATOM 744 C CA . ASP A 1 95 ? -9.848 -2.149 0.628 1.00 91.94 95 ASP A CA 1
ATOM 745 C C . ASP A 1 95 ? -9.113 -3.079 1.594 1.00 91.94 95 ASP A C 1
ATOM 747 O O . ASP A 1 95 ? -8.743 -4.197 1.215 1.00 91.94 95 ASP A O 1
ATOM 751 N N . ILE A 1 96 ? -8.892 -2.642 2.833 1.00 97.06 96 ILE A N 1
ATOM 752 C CA . ILE A 1 96 ? -8.289 -3.471 3.878 1.00 97.06 96 ILE A CA 1
ATOM 753 C C . ILE A 1 96 ? -9.061 -3.280 5.187 1.00 97.06 96 ILE A C 1
ATOM 755 O O . ILE A 1 96 ? -9.308 -2.159 5.631 1.00 97.06 96 ILE A O 1
ATOM 759 N N . LEU A 1 97 ? -9.383 -4.395 5.841 1.00 97.50 97 LEU A N 1
ATOM 760 C CA . LEU A 1 97 ? -9.829 -4.444 7.228 1.00 97.50 97 LEU A CA 1
ATOM 761 C C . LEU A 1 97 ? -8.817 -5.246 8.049 1.00 97.50 97 LEU A C 1
ATOM 763 O O . LEU A 1 97 ? -8.532 -6.399 7.728 1.00 97.50 97 LEU A O 1
ATOM 767 N N . ILE A 1 98 ? -8.304 -4.648 9.118 1.00 97.88 98 ILE A N 1
ATOM 768 C CA . ILE A 1 98 ? -7.392 -5.286 10.069 1.00 97.88 98 ILE A CA 1
ATOM 769 C C . ILE A 1 98 ? -8.111 -5.445 11.401 1.00 97.88 98 ILE A C 1
ATOM 771 O O . ILE A 1 98 ? -8.716 -4.497 11.904 1.00 97.88 98 ILE A O 1
ATOM 775 N N . ARG A 1 99 ? -8.022 -6.642 11.977 1.00 95.94 99 ARG A N 1
ATOM 776 C CA . ARG A 1 99 ? -8.572 -6.987 13.284 1.00 95.94 99 ARG A CA 1
ATOM 777 C C . ARG A 1 99 ? -7.449 -7.461 14.193 1.00 95.94 99 ARG A C 1
ATOM 779 O O . ARG A 1 99 ? -6.613 -8.261 13.786 1.00 95.94 99 ARG A O 1
ATOM 786 N N . HIS A 1 100 ? -7.460 -6.969 15.416 1.00 95.25 100 HIS A N 1
ATOM 787 C CA . HIS A 1 100 ? -6.532 -7.325 16.476 1.00 95.25 100 HIS A CA 1
ATOM 788 C C . HIS A 1 100 ? -7.257 -7.193 17.817 1.00 95.25 100 HIS A C 1
ATOM 790 O O . HIS A 1 100 ? -8.209 -6.421 17.916 1.00 95.25 100 HIS A O 1
ATOM 796 N N . ASP A 1 101 ? -6.818 -7.889 18.862 1.00 93.31 101 ASP A N 1
ATOM 797 C CA . ASP A 1 101 ? -7.484 -7.840 20.174 1.00 93.31 101 ASP A CA 1
ATOM 798 C C . ASP A 1 101 ? -7.537 -6.427 20.786 1.00 93.31 101 ASP A C 1
ATOM 800 O O . ASP A 1 101 ? -8.457 -6.118 21.540 1.00 93.31 101 ASP A O 1
ATOM 804 N N . GLU A 1 102 ? -6.604 -5.548 20.412 1.00 93.12 102 GLU A N 1
ATOM 805 C CA . GLU A 1 102 ? -6.516 -4.165 20.910 1.00 93.12 102 GLU A CA 1
ATOM 806 C C . GLU A 1 102 ? -7.082 -3.107 19.951 1.00 93.12 102 GLU A C 1
ATOM 808 O O . GLU A 1 102 ? -7.424 -2.003 20.377 1.00 93.12 102 GLU A O 1
ATOM 813 N N . PHE A 1 103 ? -7.196 -3.409 18.655 1.00 95.62 103 PHE A N 1
ATOM 814 C CA . PHE A 1 103 ? -7.606 -2.422 17.658 1.00 95.62 103 PHE A CA 1
ATOM 815 C C . PHE A 1 103 ? -8.290 -3.041 16.440 1.00 95.62 103 PHE A C 1
ATOM 817 O O . PHE A 1 103 ? -8.024 -4.176 16.047 1.00 95.62 103 PHE A O 1
ATOM 824 N N . ILE A 1 104 ? -9.132 -2.243 15.791 1.00 97.19 104 ILE A N 1
ATOM 825 C CA . ILE A 1 104 ? -9.671 -2.509 14.458 1.00 97.19 104 ILE A CA 1
ATOM 826 C C . ILE A 1 104 ? -9.266 -1.342 13.559 1.00 97.19 104 ILE A C 1
ATOM 828 O O . ILE A 1 104 ? -9.425 -0.184 13.945 1.00 97.19 104 ILE A O 1
ATOM 832 N N . ILE A 1 105 ? -8.764 -1.633 12.359 1.00 97.94 105 ILE A N 1
ATOM 833 C CA . ILE A 1 105 ? -8.381 -0.608 11.381 1.00 97.94 105 ILE A CA 1
ATOM 834 C C . ILE A 1 105 ? -9.127 -0.858 10.081 1.00 97.94 105 ILE A C 1
ATOM 836 O O . ILE A 1 105 ? -8.970 -1.911 9.464 1.00 97.94 105 ILE A O 1
ATOM 840 N N . GLY A 1 106 ? -9.911 0.122 9.648 1.00 97.88 106 GLY A N 1
ATOM 841 C CA . GLY A 1 106 ? -10.410 0.184 8.281 1.00 97.88 106 GLY A CA 1
ATOM 842 C C . GLY A 1 106 ? -9.556 1.114 7.435 1.00 97.88 106 GLY A C 1
ATOM 843 O O . GLY A 1 106 ? -9.324 2.262 7.814 1.00 97.88 106 GLY A O 1
ATOM 844 N N . ILE A 1 107 ? -9.106 0.624 6.287 1.00 97.44 107 ILE A N 1
ATOM 845 C CA . ILE A 1 107 ? -8.247 1.364 5.370 1.00 97.44 107 ILE A CA 1
ATOM 846 C C . ILE A 1 107 ? -8.929 1.402 4.009 1.00 97.44 107 ILE A C 1
ATOM 848 O O . ILE A 1 107 ? -9.235 0.358 3.433 1.00 97.44 107 ILE A O 1
ATOM 852 N N . GLU A 1 108 ? -9.122 2.611 3.500 1.00 95.25 108 GLU A N 1
ATOM 853 C CA . GLU A 1 108 ? -9.461 2.864 2.103 1.00 95.25 108 GLU A CA 1
ATOM 854 C C . GLU A 1 108 ? -8.201 3.369 1.395 1.00 95.25 108 GLU A C 1
ATOM 856 O O . GLU A 1 108 ? -7.579 4.336 1.838 1.00 95.25 108 GLU A O 1
ATOM 861 N N . HIS A 1 109 ? -7.803 2.717 0.311 1.00 91.19 109 HIS A N 1
ATOM 862 C CA . HIS A 1 109 ? -6.589 3.026 -0.421 1.00 91.19 109 HIS A CA 1
ATOM 863 C C . HIS A 1 109 ? -6.927 3.708 -1.748 1.00 91.19 109 HIS A C 1
ATOM 865 O O . HIS A 1 109 ? -7.671 3.176 -2.560 1.00 91.19 109 HIS A O 1
ATOM 871 N N . LYS A 1 110 ? -6.374 4.901 -1.980 1.00 84.69 110 LYS A N 1
ATOM 872 C CA . LYS A 1 110 ? -6.651 5.711 -3.169 1.00 84.69 110 LYS A CA 1
ATOM 873 C C . LYS A 1 110 ? -5.375 6.143 -3.850 1.00 84.69 110 LYS A C 1
ATOM 875 O O . LYS A 1 110 ? -4.706 7.044 -3.363 1.00 84.69 110 LYS A O 1
ATOM 880 N N . VAL A 1 111 ? -5.070 5.562 -5.008 1.00 70.81 111 VAL A N 1
ATOM 881 C CA . VAL A 1 111 ? -3.908 5.969 -5.811 1.00 70.81 111 VAL A CA 1
ATOM 882 C C . VAL A 1 111 ? -4.283 7.120 -6.742 1.00 70.81 111 VAL A C 1
ATOM 884 O O . VAL A 1 111 ? -3.705 8.199 -6.643 1.00 70.81 111 VAL A O 1
ATOM 887 N N . LEU A 1 112 ? -5.306 6.946 -7.585 1.00 64.50 112 LEU A N 1
ATOM 888 C CA . LEU A 1 112 ? -5.693 7.940 -8.606 1.00 64.50 112 LEU A CA 1
ATOM 889 C C . LEU A 1 112 ? -7.109 8.506 -8.427 1.00 64.50 112 LEU A C 1
ATOM 891 O O . LEU A 1 112 ? -7.406 9.590 -8.922 1.00 64.50 112 LEU A O 1
ATOM 895 N N . ALA A 1 113 ? -7.995 7.779 -7.744 1.00 63.09 113 ALA A N 1
ATOM 896 C CA . ALA A 1 113 ? -9.395 8.168 -7.606 1.00 63.09 113 ALA A CA 1
ATOM 897 C C . ALA A 1 113 ? -9.615 9.210 -6.490 1.00 63.09 113 ALA A C 1
ATOM 899 O O . ALA A 1 113 ? -8.897 9.226 -5.490 1.00 63.09 113 ALA A O 1
ATOM 900 N N . ASP A 1 114 ? -10.635 10.055 -6.669 1.00 61.38 114 ASP A N 1
ATOM 901 C CA . ASP A 1 114 ? -11.151 10.987 -5.653 1.00 61.38 114 ASP A CA 1
ATOM 902 C C . ASP A 1 114 ? -12.116 10.267 -4.678 1.00 61.38 114 ASP A C 1
ATOM 904 O O . ASP A 1 114 ? -12.430 9.083 -4.839 1.00 61.38 114 ASP A O 1
ATOM 908 N N . THR A 1 115 ? -12.625 10.966 -3.661 1.00 63.00 115 THR A N 1
ATOM 909 C CA . THR A 1 115 ? -13.513 10.395 -2.637 1.00 63.00 115 THR A CA 1
ATOM 910 C C . THR A 1 115 ? -14.972 10.282 -3.091 1.00 63.00 115 THR A C 1
ATOM 912 O O . THR A 1 115 ? -15.829 11.087 -2.731 1.00 63.00 115 THR A O 1
ATOM 915 N N . TYR A 1 116 ? -15.296 9.223 -3.837 1.00 67.56 116 TYR A N 1
ATOM 916 C CA . TYR A 1 116 ? -16.683 8.813 -4.120 1.00 67.56 116 TYR A CA 1
ATOM 917 C C . TYR A 1 116 ? -16.959 7.390 -3.618 1.00 67.56 116 TYR A C 1
ATOM 919 O O . TYR A 1 116 ? -17.347 6.493 -4.367 1.00 67.56 116 TYR A O 1
ATOM 927 N N . ASN A 1 117 ? -16.732 7.174 -2.322 1.00 76.19 117 ASN A N 1
ATOM 928 C CA . ASN A 1 117 ? -16.885 5.872 -1.682 1.00 76.19 117 ASN A CA 1
ATOM 929 C C . ASN A 1 117 ? -18.050 5.841 -0.682 1.00 76.19 117 ASN A C 1
ATOM 931 O O . ASN A 1 117 ? -18.388 6.864 -0.079 1.00 76.19 117 ASN A O 1
ATOM 935 N N . PRO A 1 118 ? -18.649 4.659 -0.453 1.00 83.25 118 PRO A N 1
ATOM 936 C CA . PRO A 1 118 ? -19.705 4.449 0.532 1.00 83.25 118 PRO A CA 1
ATOM 937 C C . PRO A 1 118 ? -19.141 4.387 1.966 1.00 83.25 118 PRO A C 1
ATOM 939 O O . PRO A 1 118 ? -19.310 3.396 2.672 1.00 83.25 118 PRO A O 1
ATOM 942 N N . PHE A 1 119 ? -18.503 5.470 2.426 1.00 90.50 119 PHE A N 1
ATOM 943 C CA . PHE A 1 119 ? -17.931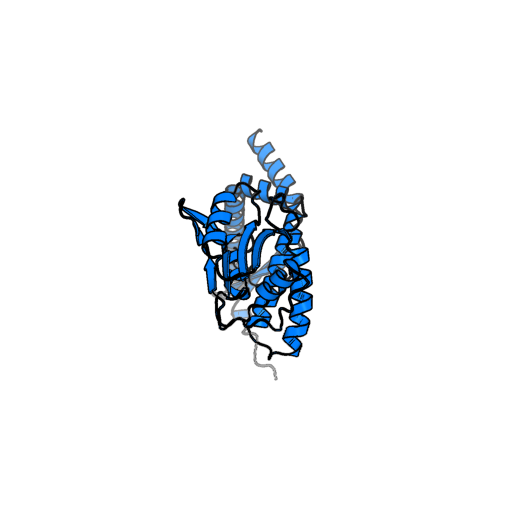 5.572 3.775 1.00 90.50 119 PHE A CA 1
ATOM 944 C C . PHE A 1 119 ? -18.908 5.214 4.909 1.00 90.50 119 PHE A C 1
ATOM 946 O O . PHE A 1 119 ? -18.474 4.546 5.845 1.00 90.50 119 PHE A O 1
ATOM 953 N N . PRO A 1 120 ? -20.215 5.555 4.855 1.00 91.75 120 PRO A N 1
ATOM 954 C CA . PRO A 1 120 ? -21.167 5.100 5.871 1.00 91.75 120 PRO A CA 1
ATOM 955 C C . PRO A 1 120 ? -21.281 3.570 5.971 1.00 91.75 120 PRO A C 1
ATOM 957 O O . PRO A 1 120 ? -21.368 3.026 7.075 1.00 91.75 120 PRO A O 1
ATOM 960 N N . SER A 1 121 ? -21.230 2.864 4.835 1.00 91.06 121 SER A N 1
ATOM 961 C CA . SER A 1 121 ? -21.239 1.396 4.802 1.00 91.06 121 SER A CA 1
ATOM 962 C C . SER A 1 121 ? -19.950 0.829 5.403 1.00 91.06 121 SER A C 1
ATOM 964 O O . SER A 1 121 ? -19.993 -0.152 6.142 1.00 91.06 121 SER A O 1
ATOM 966 N N . TYR A 1 122 ? -18.807 1.474 5.152 1.00 94.38 122 TYR A N 1
ATOM 967 C CA . TYR A 1 122 ? -17.517 1.077 5.727 1.00 94.38 122 TYR A CA 1
ATOM 968 C C . TYR A 1 122 ? -17.455 1.297 7.238 1.00 94.38 122 TYR A C 1
ATOM 970 O O . TYR A 1 122 ? -16.986 0.422 7.958 1.00 94.38 122 TYR A O 1
ATOM 978 N N . VAL A 1 123 ? -17.964 2.431 7.729 1.00 94.38 123 VAL A N 1
ATOM 979 C CA . VAL A 1 123 ? -18.067 2.707 9.170 1.00 94.38 123 VAL A CA 1
ATOM 980 C C . VAL A 1 123 ? -18.906 1.629 9.847 1.00 94.38 123 VAL A C 1
ATOM 982 O O . VAL A 1 123 ? -18.448 1.041 10.817 1.00 94.38 123 VAL A O 1
ATOM 985 N N . SER A 1 124 ? -20.070 1.302 9.279 1.00 93.56 124 SER A N 1
ATOM 986 C CA . SER A 1 124 ? -20.951 0.257 9.819 1.00 93.56 124 SER A CA 1
ATOM 987 C C . SER A 1 124 ? -20.259 -1.110 9.868 1.00 93.56 124 SER A C 1
ATOM 989 O O . SER A 1 124 ? -20.375 -1.823 10.863 1.00 93.56 124 SER A O 1
ATOM 991 N N . LEU A 1 125 ? -19.497 -1.462 8.825 1.00 94.31 125 LEU A N 1
ATOM 992 C CA . LEU A 1 125 ? -18.698 -2.688 8.798 1.00 94.31 125 LEU A CA 1
ATOM 993 C C . LEU A 1 125 ? -17.650 -2.696 9.918 1.00 94.31 125 LEU A C 1
ATOM 995 O O . LEU A 1 125 ? -17.601 -3.650 10.686 1.00 94.31 125 LEU A O 1
ATOM 999 N N . ILE A 1 126 ? -16.840 -1.643 10.037 1.00 94.31 126 ILE A N 1
ATOM 1000 C CA . ILE A 1 126 ? -15.779 -1.535 11.054 1.00 94.31 126 ILE A CA 1
ATOM 1001 C C . ILE A 1 126 ? -16.377 -1.602 12.465 1.00 94.31 126 ILE A C 1
ATOM 1003 O O . ILE A 1 126 ? -15.883 -2.347 13.310 1.00 94.31 126 ILE A O 1
ATOM 1007 N N . ASP A 1 127 ? -17.481 -0.890 12.695 1.00 92.94 127 ASP A N 1
ATOM 1008 C CA . ASP A 1 127 ? -18.172 -0.845 13.985 1.00 92.94 127 ASP A CA 1
ATOM 1009 C C . ASP A 1 127 ? -18.771 -2.197 14.368 1.00 92.94 127 ASP A C 1
ATOM 1011 O O . ASP A 1 127 ? -18.777 -2.542 15.547 1.00 92.94 127 ASP A O 1
ATOM 1015 N N . SER A 1 128 ? -19.214 -2.998 13.392 1.00 91.62 128 SER A N 1
ATOM 1016 C CA . SER A 1 128 ? -19.736 -4.350 13.643 1.00 91.62 128 SER A CA 1
ATOM 1017 C C . SER A 1 128 ? -18.685 -5.316 14.204 1.00 91.62 128 SER A C 1
ATOM 1019 O O . SER A 1 128 ? -19.039 -6.294 14.863 1.00 91.62 128 SER A O 1
ATOM 1021 N N . TYR A 1 129 ? -17.397 -5.036 13.974 1.00 87.31 129 TYR A N 1
ATOM 1022 C CA . TYR A 1 129 ? -16.284 -5.776 14.571 1.00 87.31 129 TYR A CA 1
ATOM 1023 C C . TYR A 1 129 ? -15.825 -5.192 15.910 1.00 87.31 129 TYR A C 1
ATOM 1025 O O . TYR A 1 129 ? -15.069 -5.854 16.621 1.00 87.31 129 TYR A O 1
ATOM 1033 N N . GLY A 1 130 ? -16.269 -3.982 16.259 1.00 74.19 130 GLY A N 1
ATOM 1034 C CA . GLY A 1 130 ? -16.032 -3.383 17.564 1.00 74.19 130 GLY A CA 1
ATOM 1035 C C . GLY A 1 130 ? -16.884 -4.052 18.646 1.00 74.19 130 GLY A C 1
ATOM 1036 O O . GLY A 1 130 ? -18.038 -4.411 18.428 1.00 74.19 130 GLY A O 1
ATOM 1037 N N . GLY A 1 131 ? -16.324 -4.224 19.843 1.00 69.94 131 GLY A N 1
ATOM 1038 C CA . GLY A 1 131 ? -17.078 -4.808 20.961 1.00 69.94 131 GLY A CA 1
ATOM 1039 C C . GLY A 1 131 ? -16.289 -5.023 22.249 1.00 69.94 131 GLY A C 1
ATOM 1040 O O . GLY A 1 131 ? -16.891 -5.092 23.317 1.00 69.94 131 GLY A O 1
ATOM 1041 N N . ASN A 1 132 ? -14.954 -5.051 22.173 1.00 74.75 132 ASN A N 1
ATOM 1042 C CA . ASN A 1 132 ? -14.077 -5.342 23.312 1.00 74.75 132 ASN A CA 1
ATOM 1043 C C . ASN A 1 132 ? -13.264 -4.122 23.792 1.00 74.75 132 ASN A C 1
ATOM 1045 O O . ASN A 1 132 ? -12.115 -4.278 24.186 1.00 74.75 132 ASN A O 1
ATOM 1049 N N . ASN A 1 133 ? -13.820 -2.901 23.744 1.00 82.44 133 ASN A N 1
ATOM 1050 C CA . ASN A 1 133 ? -13.073 -1.653 24.018 1.00 82.44 133 ASN A CA 1
ATOM 1051 C C . ASN A 1 133 ? -11.827 -1.449 23.123 1.00 82.44 133 ASN A C 1
ATOM 1053 O O . ASN A 1 133 ? -10.920 -0.704 23.483 1.00 82.44 133 ASN A O 1
ATOM 1057 N N . GLN A 1 134 ? -11.792 -2.092 21.955 1.00 90.12 134 GLN A N 1
ATOM 1058 C CA . GLN A 1 134 ? -10.734 -1.910 20.962 1.00 90.12 134 GLN A CA 1
ATOM 1059 C C . GLN A 1 134 ? -10.713 -0.476 20.431 1.00 90.12 134 GLN A C 1
ATOM 1061 O O . GLN A 1 134 ? -11.766 0.132 20.216 1.00 90.12 134 GLN A O 1
ATOM 1066 N N . ASN A 1 135 ? -9.517 0.025 20.131 1.00 92.25 135 ASN A N 1
ATOM 1067 C CA . ASN A 1 135 ? -9.363 1.279 19.407 1.00 92.25 135 ASN A CA 1
ATOM 1068 C C . ASN A 1 135 ? -9.845 1.104 17.960 1.00 92.25 135 ASN A C 1
ATOM 1070 O O . ASN A 1 135 ? -9.410 0.195 17.255 1.00 92.25 135 ASN A O 1
ATOM 1074 N N . LEU A 1 136 ? -10.756 1.971 17.516 1.00 95.56 136 LEU A N 1
ATOM 1075 C CA . LEU A 1 136 ? -11.286 1.948 16.154 1.00 95.56 136 LEU A CA 1
ATOM 1076 C C . LEU A 1 136 ? -10.605 3.028 15.320 1.00 95.56 136 LEU A C 1
ATOM 1078 O O . LEU A 1 136 ? -10.873 4.219 15.487 1.00 95.56 136 LEU A O 1
ATOM 1082 N N . PHE A 1 137 ? -9.765 2.602 14.387 1.00 97.12 137 PHE A N 1
ATOM 1083 C CA . PHE A 1 137 ? -9.097 3.478 13.439 1.00 97.12 137 PHE A CA 1
ATOM 1084 C C . PHE A 1 137 ? -9.742 3.368 12.063 1.00 97.12 137 PHE A C 1
ATOM 1086 O O . PHE A 1 137 ? -10.104 2.286 11.595 1.00 97.12 137 PHE A O 1
ATOM 1093 N N . ARG A 1 138 ? -9.874 4.509 11.391 1.00 97.00 138 ARG A N 1
ATOM 1094 C CA . ARG A 1 138 ? -10.322 4.582 10.001 1.00 97.00 138 ARG A CA 1
ATOM 1095 C C . ARG A 1 138 ? -9.411 5.547 9.278 1.00 97.00 138 ARG A C 1
ATOM 1097 O O . ARG A 1 138 ? -9.248 6.677 9.744 1.00 97.00 138 ARG A O 1
ATOM 1104 N N . CYS A 1 139 ? -8.813 5.125 8.176 1.00 96.75 139 CYS A N 1
ATOM 1105 C CA . CYS A 1 139 ? -7.93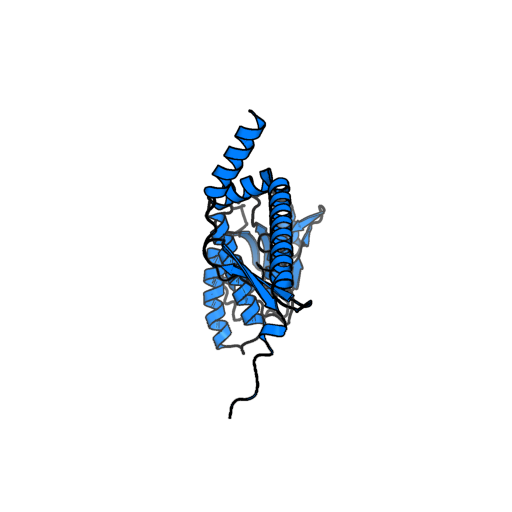8 6.001 7.418 1.00 96.75 139 CYS A CA 1
ATOM 1106 C C . CYS A 1 139 ? -8.074 5.845 5.912 1.00 96.75 139 CYS A C 1
ATOM 1108 O O . CYS A 1 139 ? -8.442 4.795 5.386 1.00 96.75 139 CYS A O 1
ATOM 1110 N N . ILE A 1 140 ? -7.790 6.950 5.233 1.00 95.56 140 ILE A N 1
ATOM 1111 C CA . ILE A 1 140 ? -7.628 7.007 3.790 1.00 95.56 140 ILE A CA 1
ATOM 1112 C C . ILE A 1 140 ? -6.127 7.099 3.536 1.00 95.56 140 ILE A C 1
ATOM 1114 O O . ILE A 1 140 ? -5.495 8.077 3.944 1.00 95.56 140 ILE A O 1
ATOM 1118 N N . LEU A 1 141 ? -5.571 6.083 2.881 1.00 94.81 141 LEU A N 1
ATOM 1119 C CA . LEU A 1 141 ? -4.184 6.062 2.428 1.00 94.81 141 LEU A CA 1
ATOM 1120 C C . LEU A 1 141 ? -4.111 6.497 0.974 1.00 94.81 141 LEU A C 1
ATOM 1122 O O . LEU A 1 141 ? -4.831 5.955 0.138 1.00 94.81 141 LEU A O 1
ATOM 1126 N N . LYS A 1 142 ? -3.234 7.451 0.657 1.00 91.06 142 LYS A N 1
ATOM 1127 C CA . LYS A 1 142 ? -3.104 7.957 -0.716 1.00 91.06 142 LYS A CA 1
ATOM 1128 C C . LYS A 1 142 ? -1.721 8.537 -1.045 1.00 91.06 142 LYS A C 1
ATOM 1130 O O . LYS A 1 142 ? -1.027 8.990 -0.132 1.00 91.06 142 LYS A O 1
ATOM 1135 N N . PRO A 1 143 ? -1.330 8.604 -2.331 1.00 88.88 143 PRO A N 1
ATOM 1136 C CA . PRO A 1 143 ? -0.218 9.428 -2.788 1.00 88.88 143 PRO A CA 1
ATOM 1137 C C . PRO A 1 143 ? -0.441 10.911 -2.486 1.00 88.88 143 PRO A C 1
ATOM 1139 O O . PRO A 1 143 ? -1.574 11.390 -2.407 1.00 88.88 143 PRO A O 1
ATOM 1142 N N . ASP A 1 144 ? 0.651 11.656 -2.365 1.00 86.56 144 ASP A N 1
ATOM 1143 C CA . ASP A 1 144 ? 0.629 13.069 -1.982 1.00 86.56 144 ASP A CA 1
ATOM 1144 C C . ASP A 1 144 ? -0.099 13.977 -2.981 1.00 86.56 144 ASP A C 1
ATOM 1146 O O . ASP A 1 144 ? -0.816 14.890 -2.571 1.00 86.56 144 ASP A O 1
ATOM 1150 N N . GLY A 1 145 ? 0.031 13.709 -4.278 1.00 75.75 145 GLY A N 1
ATOM 1151 C CA . GLY A 1 145 ? -0.640 14.460 -5.338 1.00 75.75 145 GLY A CA 1
ATOM 1152 C C . GLY A 1 145 ? -2.079 14.019 -5.616 1.00 75.75 145 GLY A C 1
ATOM 1153 O O . GLY A 1 145 ? -2.757 14.640 -6.433 1.00 75.75 145 GLY A O 1
ATOM 1154 N N . ASN A 1 146 ? -2.594 12.992 -4.931 1.00 78.12 146 ASN A N 1
ATOM 1155 C CA . ASN A 1 146 ? -4.001 12.619 -5.055 1.00 78.12 146 ASN A CA 1
ATOM 1156 C C . ASN A 1 146 ? -4.897 13.675 -4.368 1.00 78.12 146 ASN A C 1
ATOM 1158 O O . ASN A 1 146 ? -4.681 14.050 -3.211 1.00 78.12 146 ASN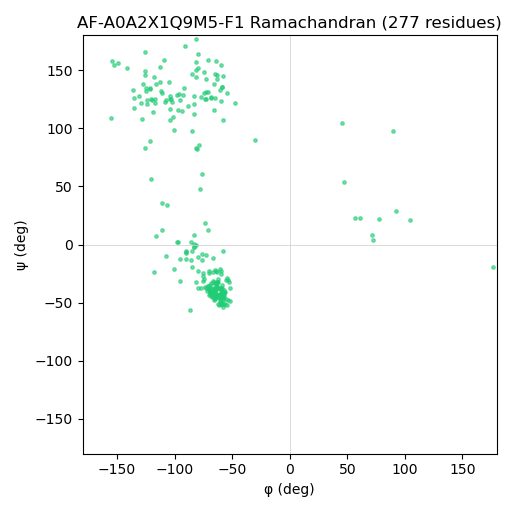 A O 1
ATOM 1162 N N . SER A 1 147 ? -5.942 14.147 -5.057 1.00 74.69 147 SER A N 1
ATOM 1163 C CA . SER A 1 147 ? -6.823 15.228 -4.585 1.00 74.69 147 SER A CA 1
ATOM 1164 C C . SER A 1 147 ? -7.922 14.805 -3.601 1.00 74.69 147 SER A C 1
ATOM 1166 O O . SER A 1 147 ? -8.670 15.673 -3.143 1.00 74.69 147 SER A O 1
ATOM 1168 N N . ALA A 1 148 ? -8.012 13.515 -3.256 1.00 73.38 148 ALA A N 1
ATOM 1169 C CA . ALA A 1 148 ? -8.978 12.951 -2.318 1.00 73.38 148 ALA A CA 1
ATOM 1170 C C . ALA A 1 148 ? -9.052 13.784 -1.039 1.00 73.38 148 ALA A C 1
ATOM 1172 O O . ALA A 1 148 ? -8.050 13.998 -0.344 1.00 73.38 148 ALA A O 1
ATOM 1173 N N . LYS A 1 149 ? -10.254 14.277 -0.746 1.00 80.50 149 LYS A N 1
ATOM 1174 C CA . LYS A 1 149 ? -10.510 15.103 0.436 1.00 80.50 149 LYS A CA 1
ATOM 1175 C C . LYS A 1 149 ? -10.653 14.237 1.680 1.00 80.50 149 LYS A C 1
ATOM 1177 O O . LYS A 1 149 ? -11.112 13.102 1.604 1.00 80.50 149 LYS A O 1
ATOM 1182 N N . GLY A 1 150 ? -10.310 14.811 2.832 1.00 82.38 150 GLY A N 1
ATOM 1183 C CA . GLY A 1 150 ? -10.606 14.193 4.120 1.00 82.38 150 GLY A CA 1
ATOM 1184 C C . GLY A 1 150 ? -12.107 13.944 4.281 1.00 82.38 150 GLY A C 1
ATOM 1185 O O . GLY A 1 150 ? -12.934 14.729 3.809 1.00 82.38 150 GLY A O 1
ATOM 1186 N N . VAL A 1 151 ? -12.440 12.846 4.950 1.00 89.44 151 VAL A N 1
ATOM 1187 C CA . VAL A 1 151 ? -13.809 12.462 5.299 1.00 89.44 151 VAL A CA 1
ATOM 1188 C C . VAL A 1 151 ? -13.911 12.473 6.815 1.00 89.44 151 VAL A C 1
ATOM 1190 O O . VAL A 1 151 ? -12.981 12.054 7.498 1.00 89.44 151 VAL A O 1
ATOM 1193 N N . ASP A 1 152 ? -15.015 12.986 7.351 1.00 89.00 152 ASP A N 1
ATOM 1194 C CA . ASP A 1 152 ? -15.183 13.080 8.800 1.00 89.00 152 ASP A CA 1
ATOM 1195 C C . ASP A 1 152 ? -15.089 11.696 9.463 1.00 89.00 152 ASP A C 1
ATOM 1197 O O . ASP A 1 152 ? -15.631 10.710 8.958 1.00 89.00 152 ASP A O 1
ATOM 1201 N N . GLY A 1 153 ? -14.346 11.613 10.567 1.00 91.12 153 GLY A N 1
ATOM 1202 C CA . GLY A 1 153 ? -14.031 10.348 11.240 1.00 91.12 153 GLY A CA 1
ATOM 1203 C C . GLY A 1 153 ? -13.018 9.439 10.523 1.00 91.12 153 GLY A C 1
ATOM 1204 O O . GLY A 1 153 ? -12.769 8.339 11.020 1.00 91.12 153 GLY A O 1
ATOM 1205 N N . TRP A 1 154 ? -12.430 9.873 9.400 1.00 95.25 154 TRP A N 1
ATOM 1206 C CA . TRP A 1 154 ? -11.353 9.176 8.688 1.00 95.25 154 TRP A CA 1
ATOM 1207 C C . TRP A 1 154 ? -10.080 10.020 8.680 1.00 95.25 154 TRP A C 1
ATOM 1209 O O . TRP A 1 154 ? -10.052 11.136 8.159 1.00 95.25 154 TRP A O 1
ATOM 1219 N N . GLN A 1 155 ? -8.999 9.471 9.224 1.00 95.56 155 GLN A N 1
ATOM 1220 C CA . GLN A 1 155 ? -7.696 10.121 9.175 1.00 95.56 155 GLN A CA 1
ATOM 1221 C C . GLN A 1 155 ? -7.117 10.038 7.759 1.00 95.56 155 GLN A C 1
ATOM 1223 O O . GLN A 1 155 ? -7.099 8.975 7.141 1.00 95.56 155 GLN A O 1
ATOM 1228 N N . LEU A 1 156 ? -6.637 11.160 7.230 1.00 94.69 156 LEU A N 1
ATOM 1229 C CA . LEU A 1 156 ? -6.004 11.205 5.915 1.00 94.69 156 LEU A CA 1
ATOM 1230 C C . LEU A 1 156 ? -4.494 11.041 6.081 1.00 94.69 156 LEU A C 1
ATOM 1232 O O . LEU A 1 156 ? -3.848 11.909 6.665 1.00 94.69 156 LEU A O 1
ATOM 1236 N N . ILE A 1 157 ? -3.941 9.944 5.567 1.00 95.81 157 ILE A N 1
ATOM 1237 C CA . ILE A 1 157 ? -2.513 9.637 5.667 1.00 95.81 157 ILE A CA 1
ATOM 1238 C C . ILE A 1 157 ? -1.938 9.567 4.255 1.00 95.81 157 ILE A C 1
ATOM 1240 O O . ILE A 1 157 ? -2.273 8.691 3.456 1.00 95.81 157 ILE A O 1
ATOM 1244 N N . ASN A 1 158 ? -1.051 10.509 3.950 1.00 94.31 158 ASN A N 1
ATOM 1245 C CA . ASN A 1 158 ? -0.338 10.508 2.684 1.00 94.31 158 ASN A CA 1
ATOM 1246 C C . ASN A 1 158 ? 0.857 9.550 2.733 1.00 94.31 158 ASN A C 1
ATOM 1248 O O . ASN A 1 158 ? 1.418 9.272 3.798 1.00 94.31 158 ASN A O 1
ATOM 1252 N N . TYR A 1 159 ? 1.288 9.097 1.560 1.00 94.75 159 TYR A N 1
ATOM 1253 C CA . TYR A 1 159 ? 2.466 8.251 1.423 1.00 94.75 159 TYR A CA 1
ATOM 1254 C C . TYR A 1 159 ? 3.721 8.883 2.011 1.00 94.75 159 TYR A C 1
ATOM 1256 O O . TYR A 1 159 ? 4.452 8.169 2.683 1.00 94.75 159 TYR A O 1
ATOM 1264 N N . SER A 1 160 ? 3.966 10.184 1.835 1.00 92.88 160 SER A N 1
ATOM 1265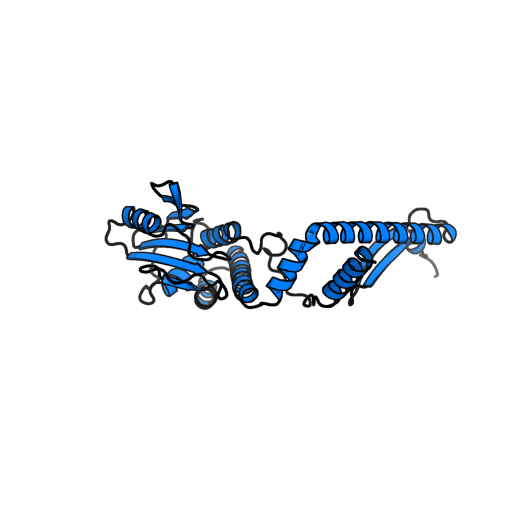 C CA . SER A 1 160 ? 5.128 10.855 2.439 1.00 92.88 160 SER A CA 1
ATOM 1266 C C . SER A 1 160 ? 5.223 10.639 3.957 1.00 92.88 160 SER A C 1
ATOM 1268 O O . SER A 1 160 ? 6.271 10.224 4.451 1.00 92.88 160 SER A O 1
ATOM 1270 N N . LEU A 1 161 ? 4.115 10.828 4.682 1.00 95.25 161 LEU A N 1
ATOM 1271 C CA . LEU A 1 161 ? 4.033 10.629 6.132 1.00 95.25 161 LEU A CA 1
ATOM 1272 C C . LEU A 1 161 ? 4.243 9.159 6.523 1.00 95.25 161 LEU A C 1
ATOM 1274 O O . LEU A 1 161 ? 5.000 8.853 7.453 1.00 95.25 161 LEU A O 1
ATOM 1278 N N . LEU A 1 162 ? 3.585 8.243 5.805 1.00 97.56 162 LEU A N 1
ATOM 1279 C CA . LEU A 1 162 ? 3.724 6.808 6.047 1.00 97.56 162 LEU A CA 1
ATOM 1280 C C . LEU A 1 162 ? 5.160 6.339 5.776 1.00 97.56 162 LEU A C 1
ATOM 1282 O O . LEU A 1 162 ? 5.713 5.583 6.569 1.00 97.56 162 LEU A O 1
ATOM 1286 N N . LEU A 1 163 ? 5.777 6.814 4.692 1.00 95.62 163 LEU A N 1
ATOM 1287 C CA . LEU A 1 163 ? 7.141 6.488 4.281 1.00 95.62 163 LEU A CA 1
ATOM 1288 C C . LEU A 1 163 ? 8.172 6.997 5.276 1.00 95.62 163 LEU A C 1
ATOM 1290 O O . LEU A 1 163 ? 9.056 6.237 5.666 1.00 95.62 163 LEU A O 1
ATOM 1294 N N . GLU A 1 164 ? 8.057 8.250 5.716 1.00 94.19 164 GLU A N 1
ATOM 1295 C CA . GLU A 1 164 ? 8.949 8.811 6.731 1.00 94.19 164 GLU A CA 1
ATOM 1296 C C . GLU A 1 164 ? 8.934 7.944 7.998 1.00 94.19 164 GLU A C 1
ATOM 1298 O O . GLU A 1 164 ? 9.981 7.551 8.523 1.00 94.19 164 GLU A O 1
ATOM 1303 N N . THR A 1 165 ? 7.734 7.578 8.450 1.00 95.50 165 THR A N 1
ATOM 1304 C CA . THR A 1 165 ? 7.551 6.751 9.645 1.00 95.50 165 THR A CA 1
ATOM 1305 C C . THR A 1 165 ? 8.048 5.321 9.424 1.00 95.50 165 THR A C 1
ATOM 1307 O O . THR A 1 165 ? 8.751 4.775 10.278 1.00 95.50 165 THR A O 1
ATOM 1310 N N . ALA A 1 166 ? 7.768 4.730 8.262 1.00 96.06 166 ALA A N 1
ATOM 1311 C CA . ALA A 1 166 ? 8.212 3.393 7.884 1.00 96.06 166 ALA A CA 1
ATOM 1312 C C . ALA A 1 166 ? 9.738 3.279 7.797 1.00 96.06 166 ALA A C 1
ATOM 1314 O O . ALA A 1 166 ? 10.300 2.323 8.327 1.00 96.06 166 ALA A O 1
ATOM 1315 N N . ILE A 1 167 ? 10.417 4.253 7.184 1.00 92.56 167 ILE A N 1
ATOM 1316 C CA . ILE A 1 167 ? 11.881 4.274 7.050 1.00 92.56 167 ILE A CA 1
ATOM 1317 C C . ILE A 1 167 ? 12.540 4.428 8.423 1.00 92.56 167 ILE A C 1
ATOM 1319 O O . ILE A 1 167 ? 13.471 3.686 8.745 1.00 92.56 167 ILE A O 1
ATOM 1323 N N . ARG A 1 168 ? 12.032 5.343 9.262 1.00 90.25 168 ARG A N 1
ATOM 1324 C CA . ARG A 1 168 ? 12.525 5.532 10.635 1.00 90.25 168 ARG A CA 1
ATOM 1325 C C . ARG A 1 168 ? 12.412 4.242 11.448 1.00 90.25 168 ARG A C 1
ATOM 1327 O O . ARG A 1 168 ? 13.366 3.863 12.125 1.00 90.25 168 ARG A O 1
ATOM 1334 N N . ARG A 1 169 ? 11.272 3.549 11.352 1.00 90.75 169 ARG A N 1
ATOM 1335 C CA . ARG A 1 169 ? 11.053 2.267 12.034 1.00 90.75 169 ARG A CA 1
ATOM 1336 C C . ARG A 1 169 ? 11.912 1.143 11.469 1.00 90.75 169 ARG A C 1
ATOM 1338 O O . ARG A 1 169 ? 12.474 0.380 12.244 1.00 90.75 169 ARG A O 1
ATOM 1345 N N . LEU A 1 170 ? 12.061 1.056 10.149 1.00 87.88 170 LEU A N 1
ATOM 1346 C CA . LEU A 1 170 ? 12.868 0.016 9.513 1.00 87.88 170 LEU A CA 1
ATOM 1347 C C . LEU A 1 170 ? 14.313 0.027 10.025 1.00 87.88 170 LEU A C 1
ATOM 1349 O O . LEU A 1 170 ? 14.869 -1.037 10.277 1.00 87.88 170 LEU A O 1
ATOM 1353 N N . GLY A 1 171 ? 14.895 1.210 10.251 1.00 82.50 171 GLY A N 1
ATOM 1354 C CA . GLY A 1 171 ? 16.222 1.331 10.861 1.00 82.50 171 GLY A CA 1
ATOM 1355 C C . GLY A 1 171 ? 16.321 0.661 12.238 1.00 82.50 171 GLY A C 1
ATOM 1356 O O . GLY A 1 171 ? 17.296 -0.036 12.502 1.00 82.50 171 GLY A O 1
ATOM 1357 N N . LEU A 1 172 ? 15.296 0.812 13.085 1.00 82.94 172 LEU A N 1
ATOM 1358 C CA . LEU A 1 172 ? 15.225 0.177 14.408 1.00 82.94 172 LEU A CA 1
ATOM 1359 C C . LEU A 1 172 ? 15.023 -1.341 14.301 1.00 82.94 172 LEU A C 1
ATOM 1361 O O . LEU A 1 172 ? 15.697 -2.111 14.981 1.00 82.94 172 LEU A O 1
ATOM 1365 N N . GLU A 1 173 ? 14.131 -1.782 13.414 1.00 82.19 173 GLU A N 1
ATOM 1366 C CA . GLU A 1 173 ? 13.827 -3.204 13.204 1.00 82.19 173 GLU A CA 1
ATOM 1367 C C . GLU A 1 173 ? 15.046 -3.965 12.656 1.00 82.19 173 GLU A C 1
ATOM 1369 O O . GLU A 1 173 ? 15.342 -5.070 13.105 1.00 82.19 173 GLU A O 1
ATOM 1374 N N . MET A 1 174 ? 15.811 -3.356 11.741 1.00 79.12 174 MET A N 1
ATOM 1375 C CA . MET A 1 174 ? 17.032 -3.947 11.178 1.00 79.12 174 MET A CA 1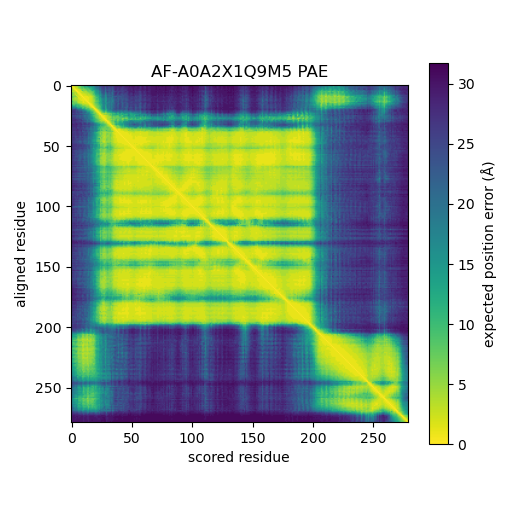
ATOM 1376 C C . MET A 1 174 ? 18.165 -4.104 12.199 1.00 79.12 174 MET A C 1
ATOM 1378 O O . MET A 1 174 ? 19.039 -4.943 12.003 1.00 79.12 174 MET A O 1
ATOM 1382 N N . MET A 1 175 ? 18.172 -3.322 13.283 1.00 78.31 175 MET A N 1
ATOM 1383 C CA . MET A 1 175 ? 19.136 -3.510 14.374 1.00 78.31 175 MET A CA 1
ATOM 1384 C C . MET A 1 175 ? 18.793 -4.720 15.253 1.00 78.31 175 MET A C 1
ATOM 1386 O O . MET A 1 175 ? 19.687 -5.282 15.884 1.00 78.31 175 MET A O 1
ATOM 1390 N N . ASN A 1 176 ? 17.518 -5.116 15.285 1.00 73.69 176 ASN A N 1
ATOM 1391 C CA . ASN A 1 176 ? 16.986 -6.125 16.202 1.00 73.69 176 ASN A CA 1
ATOM 1392 C C . ASN A 1 176 ? 16.643 -7.460 15.520 1.00 73.69 176 ASN A C 1
ATOM 1394 O O . ASN A 1 176 ? 16.358 -8.437 16.211 1.00 73.69 176 ASN A O 1
ATOM 1398 N N . GLN A 1 177 ? 16.656 -7.522 14.185 1.00 73.69 177 GLN A N 1
ATOM 1399 C CA . GLN A 1 177 ? 16.287 -8.709 13.409 1.00 73.69 177 GLN A CA 1
ATOM 1400 C C . GLN A 1 177 ? 17.393 -9.125 12.433 1.00 73.69 177 GLN A C 1
ATOM 1402 O O . GLN A 1 177 ? 18.122 -8.294 11.892 1.00 73.69 177 GLN A O 1
ATOM 1407 N N . GLU A 1 178 ? 17.494 -10.429 12.163 1.00 78.19 178 GLU A N 1
ATOM 1408 C CA . GLU A 1 178 ? 18.368 -10.934 11.105 1.00 78.19 178 GLU A CA 1
ATOM 1409 C C . GLU A 1 178 ? 17.873 -10.475 9.728 1.00 78.19 178 GLU A C 1
ATOM 1411 O O . GLU A 1 178 ? 16.677 -10.511 9.420 1.00 78.19 178 GLU A O 1
ATOM 1416 N N . PHE A 1 179 ? 18.809 -10.063 8.874 1.00 82.19 179 PHE A N 1
ATOM 1417 C CA . PHE A 1 179 ? 18.499 -9.645 7.513 1.00 82.19 179 PHE A CA 1
ATOM 1418 C C . PHE A 1 179 ? 17.831 -10.787 6.738 1.00 82.19 179 PHE A C 1
ATOM 1420 O O . PHE A 1 179 ? 18.396 -11.872 6.591 1.00 82.19 179 PHE A O 1
ATOM 1427 N N . SER A 1 180 ? 16.634 -10.535 6.206 1.00 86.44 180 SER A N 1
ATOM 1428 C CA . SER A 1 180 ? 15.860 -11.531 5.465 1.00 86.44 180 SER A CA 1
ATOM 1429 C C . SER A 1 180 ? 15.467 -11.017 4.083 1.00 86.44 180 SER A C 1
ATOM 1431 O O . SER A 1 180 ? 15.491 -9.818 3.808 1.00 86.44 180 SER A O 1
ATOM 1433 N N . LYS A 1 181 ? 15.020 -11.925 3.204 1.00 89.38 181 LYS A N 1
ATOM 1434 C CA . LYS A 1 181 ? 14.454 -11.543 1.897 1.00 89.38 181 LYS A CA 1
ATOM 1435 C C . LYS A 1 181 ? 13.304 -10.535 2.022 1.00 89.38 181 LYS A C 1
ATOM 1437 O O . LYS A 1 181 ? 13.089 -9.740 1.116 1.00 89.38 181 LYS A O 1
ATOM 1442 N N . TRP A 1 182 ? 12.571 -10.563 3.139 1.00 89.88 182 TRP A N 1
ATOM 1443 C CA . TRP A 1 182 ? 11.464 -9.643 3.380 1.00 89.88 182 TRP A CA 1
ATOM 1444 C C . TRP A 1 182 ? 11.954 -8.217 3.577 1.00 89.88 182 TRP A C 1
ATOM 1446 O O . TRP A 1 182 ? 11.280 -7.304 3.123 1.00 89.88 182 TRP A O 1
ATOM 1456 N N . THR A 1 183 ? 13.140 -8.023 4.162 1.00 89.19 183 THR A N 1
ATOM 1457 C CA . THR A 1 183 ? 13.775 -6.703 4.283 1.00 89.19 183 THR A CA 1
ATOM 1458 C C . THR A 1 183 ? 14.010 -6.088 2.906 1.00 89.19 183 THR A C 1
ATOM 1460 O O . THR A 1 183 ? 13.649 -4.936 2.690 1.00 89.19 183 THR A O 1
ATOM 1463 N N . VAL A 1 184 ? 14.531 -6.877 1.958 1.00 88.06 184 VAL A N 1
ATOM 1464 C CA . VAL A 1 184 ? 14.737 -6.436 0.568 1.00 88.06 184 VAL A CA 1
ATOM 1465 C C . VAL A 1 184 ? 13.404 -6.079 -0.085 1.00 88.06 184 VAL A C 1
ATOM 1467 O O . VAL A 1 184 ? 13.244 -4.972 -0.586 1.00 88.06 184 VAL A O 1
ATOM 1470 N N . PHE A 1 185 ? 12.410 -6.972 -0.025 1.00 88.81 185 PHE A N 1
ATOM 1471 C CA . PHE A 1 185 ? 11.102 -6.707 -0.636 1.00 88.81 185 PHE A CA 1
ATOM 1472 C C . PHE A 1 185 ? 10.370 -5.521 -0.008 1.00 88.81 185 PHE A C 1
ATOM 1474 O O . PHE A 1 185 ? 9.640 -4.820 -0.703 1.00 88.81 185 PHE A O 1
ATOM 1481 N N . TYR A 1 186 ? 10.560 -5.284 1.288 1.00 91.62 186 TYR A N 1
ATOM 1482 C CA . TYR A 1 186 ? 9.972 -4.136 1.957 1.00 91.62 186 TYR A CA 1
ATOM 1483 C C . TYR A 1 186 ? 10.622 -2.835 1.494 1.00 91.62 186 TYR A C 1
ATOM 1485 O O . TYR A 1 186 ? 9.911 -1.884 1.196 1.00 91.62 186 TYR A O 1
ATOM 1493 N N . GLN A 1 187 ? 11.950 -2.797 1.359 1.00 90.12 187 GLN A N 1
ATOM 1494 C CA . GLN A 1 187 ? 12.659 -1.635 0.813 1.00 90.12 187 GLN A CA 1
ATOM 1495 C C . GLN A 1 187 ? 12.236 -1.332 -0.629 1.00 90.12 187 GLN A C 1
ATOM 1497 O O . GLN A 1 187 ? 11.923 -0.182 -0.934 1.00 90.12 187 GLN A O 1
ATOM 1502 N N . GLU A 1 188 ? 12.134 -2.360 -1.478 1.00 86.62 188 GLU A N 1
ATOM 1503 C CA . GLU A 1 188 ? 11.592 -2.230 -2.838 1.00 86.62 188 GLU A CA 1
ATOM 1504 C C . GLU A 1 188 ? 10.167 -1.666 -2.819 1.00 86.62 188 GLU A C 1
ATOM 1506 O O . GLU A 1 188 ? 9.822 -0.787 -3.607 1.00 86.62 188 GLU A O 1
ATOM 1511 N N . PHE A 1 189 ? 9.336 -2.126 -1.881 1.00 90.50 189 PHE A N 1
ATOM 1512 C CA . PHE A 1 189 ? 7.964 -1.652 -1.754 1.00 90.50 189 PHE A CA 1
ATOM 1513 C C . PHE A 1 189 ? 7.870 -0.204 -1.242 1.00 90.50 189 PHE A C 1
ATOM 1515 O O . PHE A 1 189 ? 7.058 0.573 -1.741 1.00 90.50 189 PHE A O 1
ATOM 1522 N N . LEU A 1 190 ? 8.717 0.210 -0.296 1.00 91.94 190 LEU A N 1
ATOM 1523 C CA . LEU A 1 190 ? 8.783 1.611 0.135 1.00 91.94 190 LEU A CA 1
ATOM 1524 C C . LEU A 1 190 ? 9.275 2.522 -1.000 1.00 91.94 190 LEU A C 1
ATOM 1526 O O . LEU A 1 190 ? 8.733 3.610 -1.185 1.00 91.94 190 LEU A O 1
ATOM 1530 N N . SER A 1 191 ? 10.255 2.069 -1.791 1.00 87.62 191 SER A N 1
ATOM 1531 C CA . SER A 1 191 ? 10.696 2.770 -3.006 1.00 87.62 191 SER A CA 1
ATOM 1532 C C . SER A 1 191 ? 9.540 2.940 -3.998 1.00 87.62 191 SER A C 1
ATOM 1534 O O . SER A 1 191 ? 9.309 4.030 -4.524 1.00 87.62 191 SER A O 1
ATOM 1536 N N . HIS A 1 192 ? 8.734 1.889 -4.162 1.00 86.19 192 HIS A N 1
ATOM 1537 C CA . HIS A 1 192 ? 7.542 1.904 -5.001 1.00 86.19 192 HIS A CA 1
ATOM 1538 C C . HIS A 1 192 ? 6.502 2.945 -4.565 1.00 86.19 192 HIS A C 1
ATOM 1540 O O . HIS A 1 192 ? 6.083 3.786 -5.363 1.00 86.19 192 HIS A O 1
ATOM 1546 N N . LEU A 1 193 ? 6.132 2.953 -3.281 1.00 88.50 193 LEU A N 1
ATOM 1547 C CA . LEU A 1 193 ? 5.215 3.957 -2.730 1.00 88.50 193 LEU A CA 1
ATOM 1548 C C . LEU A 1 193 ? 5.777 5.380 -2.867 1.00 88.50 193 LEU A C 1
ATOM 1550 O O . LEU A 1 193 ? 5.032 6.311 -3.176 1.00 88.50 193 LEU A O 1
ATOM 1554 N N . LYS A 1 194 ? 7.090 5.562 -2.681 1.00 87.94 194 LYS A N 1
ATOM 1555 C CA . LYS A 1 194 ? 7.746 6.864 -2.855 1.00 87.94 194 LYS A CA 1
ATOM 1556 C C . LYS A 1 194 ? 7.572 7.383 -4.279 1.00 87.94 194 LYS A C 1
ATOM 1558 O O . LYS A 1 194 ? 7.159 8.524 -4.462 1.00 87.94 194 LYS A O 1
ATOM 1563 N N . LYS A 1 195 ? 7.793 6.536 -5.282 1.00 80.81 195 LYS A N 1
ATOM 1564 C CA . LYS A 1 195 ? 7.616 6.938 -6.677 1.00 80.81 195 LYS A CA 1
ATOM 1565 C C . LYS A 1 195 ? 6.163 7.260 -7.011 1.00 80.81 195 LYS A C 1
ATOM 1567 O O . LYS A 1 195 ? 5.904 8.228 -7.715 1.00 80.81 195 LYS A O 1
ATOM 1572 N N . LEU A 1 196 ? 5.199 6.506 -6.481 1.00 78.00 196 LEU A N 1
ATOM 1573 C CA . LEU A 1 196 ? 3.776 6.833 -6.646 1.00 78.00 196 LEU A CA 1
ATOM 1574 C C . LEU A 1 196 ? 3.420 8.206 -6.055 1.00 78.00 196 LEU A C 1
ATOM 1576 O O . LEU A 1 196 ? 2.627 8.940 -6.645 1.00 78.00 196 LEU A O 1
ATOM 1580 N N . SER A 1 197 ? 4.027 8.568 -4.921 1.00 78.31 197 SER A N 1
ATOM 1581 C CA . SER A 1 197 ? 3.908 9.907 -4.335 1.00 78.31 197 SER A CA 1
ATOM 1582 C C . SER A 1 197 ? 4.472 10.987 -5.271 1.00 78.31 197 SER A C 1
ATOM 1584 O O . SER A 1 197 ? 3.793 11.978 -5.540 1.00 78.31 197 SER A O 1
ATOM 1586 N N . GLU A 1 198 ? 5.649 10.757 -5.853 1.00 71.56 198 GLU A N 1
ATOM 1587 C CA . GLU A 1 198 ? 6.322 11.697 -6.763 1.00 71.56 198 GLU A CA 1
ATOM 1588 C C . GLU A 1 198 ? 5.593 11.861 -8.111 1.00 71.56 198 GLU A C 1
ATOM 1590 O O . GLU A 1 198 ? 5.399 12.982 -8.575 1.00 71.56 198 GLU A O 1
ATOM 1595 N N . VAL A 1 199 ? 5.102 10.772 -8.711 1.00 59.75 199 VAL A N 1
ATOM 1596 C CA . VAL A 1 199 ? 4.420 10.781 -10.024 1.00 59.75 199 VAL A CA 1
ATOM 1597 C C . VAL A 1 199 ? 3.139 11.618 -10.000 1.00 59.75 199 VAL A C 1
ATOM 1599 O O . VAL A 1 199 ? 2.809 12.281 -10.980 1.00 59.75 199 VAL A O 1
ATOM 1602 N N . SER A 1 200 ? 2.449 11.658 -8.860 1.00 50.09 200 SER A N 1
ATOM 1603 C CA . SER A 1 200 ? 1.251 12.484 -8.679 1.00 50.09 200 SER A CA 1
ATOM 1604 C C . SER A 1 200 ? 1.532 13.996 -8.561 1.00 50.09 200 SER A C 1
ATOM 1606 O O . SER A 1 200 ? 0.599 14.798 -8.607 1.00 50.09 200 SER A O 1
ATOM 1608 N N . MET A 1 201 ? 2.801 14.408 -8.441 1.00 40.41 201 MET A N 1
ATOM 1609 C CA . MET A 1 201 ? 3.218 15.816 -8.362 1.00 40.41 201 MET A CA 1
ATOM 1610 C C . MET A 1 201 ? 3.625 16.410 -9.722 1.00 40.41 201 MET A C 1
ATOM 1612 O O . MET A 1 201 ? 3.695 17.637 -9.847 1.00 40.41 201 MET A O 1
ATOM 1616 N N . ASP A 1 202 ? 3.813 15.584 -10.758 1.00 40.59 202 ASP A N 1
ATOM 1617 C CA . ASP A 1 202 ? 4.212 16.041 -12.089 1.00 40.59 202 ASP A CA 1
ATOM 1618 C C . ASP A 1 202 ? 3.038 16.126 -13.067 1.00 40.59 202 ASP A C 1
ATOM 1620 O O . ASP A 1 202 ? 2.698 15.186 -13.787 1.00 40.59 202 ASP A O 1
ATOM 1624 N N . LYS A 1 203 ? 2.517 17.349 -13.220 1.00 45.06 203 LYS A N 1
ATOM 1625 C CA . LYS A 1 203 ? 1.620 17.764 -14.321 1.00 45.06 203 LYS A CA 1
ATOM 1626 C C . LYS A 1 203 ? 2.222 17.564 -15.727 1.00 45.06 203 LYS A C 1
ATOM 1628 O O . LYS A 1 203 ? 1.561 17.834 -16.729 1.00 45.06 203 LYS A O 1
ATOM 1633 N N . VAL A 1 204 ? 3.492 17.162 -15.816 1.00 43.06 204 VAL A N 1
ATOM 1634 C CA . VAL A 1 204 ? 4.182 16.787 -17.059 1.00 43.06 204 VAL A CA 1
ATOM 1635 C C . VAL A 1 204 ? 3.844 15.343 -17.456 1.00 43.06 204 VAL A C 1
ATOM 1637 O O . VAL A 1 204 ? 3.718 15.068 -18.650 1.00 43.06 204 VAL A O 1
ATOM 1640 N N . SER A 1 205 ? 3.609 14.445 -16.488 1.00 51.53 205 SER A N 1
ATOM 1641 C CA . SER A 1 205 ? 3.218 13.057 -16.770 1.00 51.53 205 SER A CA 1
ATOM 1642 C C . SER A 1 205 ? 1.789 12.969 -17.315 1.00 51.53 205 SER A C 1
ATOM 1644 O O . SER A 1 205 ? 1.566 12.233 -18.272 1.00 51.53 205 SER A O 1
ATOM 1646 N N . ASP A 1 206 ? 0.869 13.815 -16.835 1.00 54.00 206 ASP A N 1
ATOM 1647 C CA . ASP A 1 206 ? -0.523 13.865 -17.310 1.00 54.00 206 ASP A CA 1
ATOM 1648 C C . ASP A 1 206 ? -0.621 14.120 -18.822 1.00 54.00 206 ASP A C 1
ATOM 1650 O O . ASP A 1 206 ? -1.388 13.455 -19.513 1.00 54.00 206 ASP A O 1
ATOM 1654 N N . LYS A 1 207 ? 0.211 15.016 -19.373 1.00 56.53 207 LYS A N 1
ATOM 1655 C CA . LYS A 1 207 ? 0.238 15.291 -20.823 1.00 56.53 207 LYS A CA 1
ATOM 1656 C C . LYS A 1 207 ? 0.816 14.137 -21.635 1.00 56.53 207 LYS A C 1
ATOM 1658 O O . LYS A 1 207 ? 0.338 13.867 -22.733 1.00 56.53 207 LYS A O 1
ATOM 1663 N N . ASN A 1 208 ? 1.835 13.456 -21.111 1.00 58.41 208 ASN A N 1
ATOM 1664 C CA . ASN A 1 208 ? 2.414 12.283 -21.766 1.00 58.41 208 ASN A CA 1
ATOM 1665 C C . ASN A 1 208 ? 1.437 11.099 -21.727 1.00 58.41 208 ASN A C 1
ATOM 1667 O O . ASN A 1 208 ? 1.309 10.382 -22.715 1.00 58.41 208 ASN A O 1
ATOM 1671 N N . VAL A 1 209 ? 0.717 10.916 -20.617 1.00 56.22 209 VAL A N 1
ATOM 1672 C CA . VAL A 1 209 ? -0.313 9.882 -20.448 1.00 56.22 209 VAL A CA 1
ATOM 1673 C C . VAL A 1 209 ? -1.514 10.150 -21.355 1.00 56.22 209 VAL A C 1
ATOM 1675 O O . VAL A 1 209 ? -1.970 9.229 -22.034 1.00 56.22 209 VAL A O 1
ATOM 1678 N N . GLU A 1 210 ? -1.998 11.391 -21.423 1.00 59.12 210 GLU A N 1
ATOM 1679 C CA . GLU A 1 210 ? -3.071 11.805 -22.336 1.00 59.12 210 GLU A CA 1
ATOM 1680 C C . GLU A 1 210 ? -2.653 11.577 -23.796 1.00 59.12 210 GLU A C 1
ATOM 1682 O O . GLU A 1 210 ? -3.333 10.854 -24.524 1.00 59.12 210 GLU A O 1
ATOM 1687 N N . PHE A 1 211 ? -1.459 12.037 -24.186 1.00 67.12 211 PHE A N 1
ATOM 1688 C CA . PHE A 1 211 ? -0.910 11.815 -25.525 1.00 67.12 211 PHE A CA 1
ATOM 1689 C C . PHE A 1 211 ? -0.779 10.326 -25.877 1.00 67.12 211 PHE A C 1
ATOM 1691 O O . PHE A 1 211 ? -1.177 9.911 -26.969 1.00 67.12 211 PHE A O 1
ATOM 1698 N N . VAL A 1 212 ? -0.240 9.501 -24.970 1.00 61.91 212 VAL A N 1
ATOM 1699 C CA . VAL A 1 212 ? -0.105 8.050 -25.182 1.00 61.91 212 VAL A CA 1
ATOM 1700 C C . VAL A 1 212 ? -1.473 7.388 -25.297 1.00 61.91 212 VAL A C 1
ATOM 1702 O O . VAL A 1 212 ? -1.641 6.516 -26.144 1.00 61.91 212 VAL A O 1
ATOM 1705 N N . THR A 1 213 ? -2.452 7.806 -24.496 1.00 52.47 213 THR A N 1
ATOM 1706 C CA . THR A 1 213 ? -3.816 7.260 -24.528 1.00 52.47 213 THR A CA 1
ATOM 1707 C C . THR A 1 213 ? -4.509 7.589 -25.847 1.00 52.47 213 THR A C 1
ATOM 1709 O O . THR A 1 213 ? -5.043 6.694 -26.506 1.00 52.47 213 THR A O 1
ATOM 1712 N N . GLU A 1 214 ? -4.446 8.848 -26.282 1.00 65.88 214 GLU A N 1
ATOM 1713 C CA . GLU A 1 214 ? -5.039 9.311 -27.540 1.00 65.88 214 GLU A CA 1
ATOM 1714 C C . GLU A 1 214 ? -4.386 8.663 -28.769 1.00 65.88 214 GLU A C 1
ATOM 1716 O O . GLU A 1 214 ? -5.058 8.372 -29.761 1.00 65.88 214 GLU A O 1
ATOM 1721 N N . ASN A 1 215 ? -3.083 8.374 -28.694 1.00 66.44 215 ASN A N 1
ATOM 1722 C CA . ASN A 1 215 ? -2.294 7.885 -29.826 1.00 66.44 215 ASN A CA 1
ATOM 1723 C C . ASN A 1 215 ? -1.849 6.421 -29.694 1.00 66.44 215 ASN A C 1
ATOM 1725 O O . ASN A 1 215 ? -1.028 5.951 -30.487 1.00 66.44 215 ASN A O 1
ATOM 1729 N N . PHE A 1 216 ? -2.408 5.664 -28.746 1.00 54.16 216 PHE A N 1
ATOM 1730 C CA . PHE A 1 216 ? -1.935 4.326 -28.370 1.00 54.16 216 PHE A CA 1
ATOM 1731 C C . PHE A 1 216 ? -1.779 3.382 -29.569 1.00 54.16 216 PHE A C 1
ATOM 1733 O O . PHE A 1 216 ? -0.731 2.773 -29.783 1.00 54.16 216 PHE A O 1
ATOM 1740 N N . SER A 1 217 ? -2.805 3.305 -30.421 1.00 53.91 217 SER A N 1
ATOM 1741 C CA . SER A 1 217 ? -2.775 2.434 -31.603 1.00 53.91 217 SER A CA 1
ATOM 1742 C C . SER A 1 217 ? -1.721 2.852 -32.637 1.00 53.91 217 SER A C 1
ATOM 1744 O O . SER A 1 217 ? -1.138 1.995 -33.305 1.00 53.91 217 SER A O 1
ATOM 1746 N N . ALA A 1 218 ? -1.455 4.155 -32.768 1.00 66.56 218 ALA A N 1
ATOM 1747 C CA . ALA A 1 218 ? -0.440 4.689 -33.667 1.00 66.56 218 ALA A CA 1
ATOM 1748 C C . ALA A 1 218 ? 0.969 4.422 -33.124 1.00 66.56 218 ALA A C 1
ATOM 1750 O O . ALA A 1 218 ? 1.864 4.077 -33.896 1.00 66.56 218 ALA A O 1
ATOM 1751 N N . LEU A 1 219 ? 1.154 4.491 -31.804 1.00 68.06 219 LEU A N 1
ATOM 1752 C CA . LEU A 1 219 ? 2.408 4.139 -31.138 1.00 68.06 219 LEU A CA 1
ATOM 1753 C C . LEU A 1 219 ? 2.728 2.648 -31.293 1.00 68.06 219 LEU A C 1
ATOM 1755 O O . LEU A 1 219 ? 3.830 2.314 -31.722 1.00 68.06 219 LEU A O 1
ATOM 1759 N N . ILE A 1 220 ? 1.757 1.754 -31.073 1.00 57.59 220 ILE A N 1
ATOM 1760 C CA . ILE A 1 220 ? 1.935 0.309 -31.307 1.00 57.59 220 ILE A CA 1
ATOM 1761 C C . ILE A 1 220 ? 2.323 0.025 -32.763 1.00 57.59 220 ILE A C 1
ATOM 1763 O O . ILE A 1 220 ? 3.272 -0.715 -33.021 1.00 57.59 220 ILE A O 1
ATOM 1767 N N . LYS A 1 221 ? 1.646 0.657 -33.730 1.00 65.69 221 LYS A N 1
ATOM 1768 C CA . LYS A 1 221 ? 2.009 0.531 -35.151 1.00 65.69 221 LYS A CA 1
ATOM 1769 C C . LYS A 1 221 ? 3.401 1.086 -35.445 1.00 65.69 221 LYS A C 1
ATOM 1771 O O . LYS A 1 221 ? 4.117 0.514 -36.258 1.00 65.69 221 LYS A O 1
ATOM 1776 N N . SER A 1 222 ? 3.795 2.173 -34.787 1.00 71.31 222 SER A N 1
ATOM 1777 C CA . SER A 1 222 ? 5.125 2.769 -34.947 1.00 71.31 222 SER A CA 1
ATOM 1778 C C . SER A 1 222 ? 6.218 1.831 -34.434 1.00 71.31 222 SER A C 1
ATOM 1780 O O . SER A 1 222 ? 7.221 1.650 -35.118 1.00 71.31 222 SER A O 1
ATOM 1782 N N . VAL A 1 223 ? 6.002 1.163 -33.295 1.00 70.00 223 VAL A N 1
ATOM 1783 C CA . VAL A 1 223 ? 6.910 0.123 -32.780 1.00 70.00 223 VAL A CA 1
ATOM 1784 C C . VAL A 1 223 ? 7.026 -1.033 -33.773 1.00 70.00 223 VAL A C 1
ATOM 1786 O O . VAL A 1 223 ? 8.136 -1.403 -34.145 1.00 70.00 223 VAL A O 1
ATOM 1789 N N . GLN A 1 224 ? 5.900 -1.536 -34.284 1.00 62.28 224 GLN A N 1
ATOM 1790 C CA . GLN A 1 224 ? 5.895 -2.612 -35.281 1.00 62.28 224 GLN A CA 1
ATOM 1791 C C . GLN A 1 224 ? 6.632 -2.217 -36.570 1.00 62.28 224 GLN A C 1
ATOM 1793 O O . GLN A 1 224 ? 7.412 -3.000 -37.104 1.00 62.28 224 GLN A O 1
ATOM 1798 N N . LEU A 1 225 ? 6.436 -0.990 -37.063 1.00 75.56 225 LEU A N 1
ATOM 1799 C CA . LEU A 1 225 ? 7.151 -0.476 -38.235 1.00 75.56 225 LEU A CA 1
ATOM 1800 C C . LEU A 1 225 ? 8.654 -0.331 -37.973 1.00 75.56 225 LEU A C 1
ATOM 1802 O O . LEU A 1 225 ? 9.457 -0.648 -38.850 1.00 75.56 225 LEU A O 1
ATOM 1806 N N . LEU A 1 226 ? 9.043 0.110 -36.775 1.00 77.62 226 LEU A N 1
ATOM 1807 C CA . LEU A 1 226 ? 10.446 0.194 -36.374 1.00 77.62 226 LEU A CA 1
ATOM 1808 C C . LEU A 1 226 ? 11.096 -1.191 -36.292 1.00 77.62 226 LEU A C 1
ATOM 1810 O O . LEU A 1 226 ? 12.239 -1.338 -36.720 1.00 77.62 226 LEU A O 1
ATOM 1814 N N . GLU A 1 227 ? 10.392 -2.200 -35.780 1.00 77.44 227 GLU A N 1
ATOM 1815 C CA . GLU A 1 227 ? 10.851 -3.595 -35.777 1.00 77.44 227 GLU A CA 1
ATOM 1816 C C . GLU A 1 227 ? 10.980 -4.150 -37.198 1.00 77.44 227 GLU A C 1
ATOM 1818 O O . GLU A 1 227 ? 12.005 -4.735 -37.543 1.00 77.44 227 GLU A O 1
ATOM 1823 N N . MET A 1 228 ? 9.984 -3.914 -38.059 1.00 78.50 228 MET A N 1
ATOM 1824 C CA . MET A 1 228 ? 10.042 -4.307 -39.470 1.00 78.50 228 MET A CA 1
ATOM 1825 C C . MET A 1 228 ? 11.237 -3.673 -40.185 1.00 78.50 228 MET A C 1
ATOM 1827 O O . MET A 1 228 ? 11.962 -4.366 -40.898 1.00 78.50 228 MET A O 1
ATOM 1831 N N . TYR A 1 229 ? 11.468 -2.376 -39.973 1.00 84.44 229 TYR A N 1
ATOM 1832 C CA . TYR A 1 229 ? 12.612 -1.666 -40.538 1.00 84.44 229 TYR A CA 1
ATOM 1833 C C . TYR A 1 229 ? 13.941 -2.221 -40.012 1.00 84.44 229 TYR A C 1
ATOM 1835 O O . TYR A 1 229 ? 14.852 -2.476 -40.795 1.00 84.44 229 TYR A O 1
ATOM 1843 N N . GLN A 1 230 ? 14.048 -2.478 -38.705 1.00 82.88 230 GLN A N 1
ATOM 1844 C CA . GLN A 1 230 ? 15.245 -3.083 -38.111 1.00 82.88 230 GLN A CA 1
ATOM 1845 C C . GLN A 1 230 ? 15.543 -4.463 -38.699 1.00 82.88 230 GLN A C 1
ATOM 1847 O O . GLN A 1 230 ? 16.696 -4.744 -39.024 1.00 82.88 230 GLN A O 1
ATOM 1852 N N . ASN A 1 231 ? 14.521 -5.300 -38.877 1.00 83.38 231 ASN A N 1
ATOM 1853 C CA . ASN A 1 231 ? 14.671 -6.612 -39.498 1.00 83.38 231 ASN A CA 1
ATOM 1854 C C . ASN A 1 231 ? 15.119 -6.484 -40.958 1.00 83.38 231 ASN A C 1
ATOM 1856 O O . ASN A 1 231 ? 16.059 -7.163 -41.358 1.00 83.38 231 ASN A O 1
ATOM 1860 N N . ALA A 1 232 ? 14.514 -5.576 -41.729 1.00 87.19 232 ALA A N 1
ATOM 1861 C CA . ALA A 1 232 ? 14.889 -5.340 -43.122 1.00 87.19 232 ALA A CA 1
ATOM 1862 C C . ALA A 1 232 ? 16.359 -4.913 -43.261 1.00 87.19 232 ALA A C 1
ATOM 1864 O O . ALA A 1 232 ? 17.100 -5.522 -44.027 1.00 87.19 232 ALA A O 1
ATOM 1865 N N . ILE A 1 233 ? 16.803 -3.934 -42.464 1.00 87.00 233 ILE A N 1
ATOM 1866 C CA . ILE A 1 233 ? 18.201 -3.476 -42.463 1.00 87.00 233 ILE A CA 1
ATOM 1867 C C . ILE A 1 233 ? 19.151 -4.581 -41.988 1.00 87.00 233 ILE A C 1
ATOM 1869 O O . ILE A 1 233 ? 20.245 -4.726 -42.524 1.00 87.00 233 ILE A O 1
ATOM 1873 N N . THR A 1 234 ? 18.751 -5.381 -40.996 1.00 85.88 234 THR A N 1
ATOM 1874 C CA . THR A 1 234 ? 19.573 -6.495 -40.501 1.00 85.88 234 THR A CA 1
ATOM 1875 C C . THR A 1 234 ? 19.769 -7.566 -41.575 1.00 85.88 234 THR A C 1
ATOM 1877 O O . THR A 1 234 ? 20.886 -8.047 -41.754 1.00 85.88 234 THR A O 1
ATOM 1880 N N . GLU A 1 235 ? 18.716 -7.923 -42.312 1.00 85.88 235 GLU A N 1
ATOM 1881 C CA . GLU A 1 235 ? 18.799 -8.896 -43.407 1.00 85.88 235 GLU A CA 1
ATOM 1882 C C . GLU A 1 235 ? 19.585 -8.356 -44.606 1.00 85.88 235 GLU A C 1
ATOM 1884 O O . GLU A 1 235 ? 20.416 -9.073 -45.161 1.00 85.88 235 GLU A O 1
ATOM 1889 N N . GLU A 1 236 ? 19.413 -7.080 -44.962 1.00 87.44 236 GLU A N 1
ATOM 1890 C CA . GLU A 1 236 ? 20.237 -6.425 -45.984 1.00 87.44 236 GLU A CA 1
ATOM 1891 C C . GLU A 1 236 ? 21.720 -6.450 -45.592 1.00 87.44 236 GLU A C 1
ATOM 1893 O O . GLU A 1 236 ? 22.576 -6.856 -46.380 1.00 87.44 236 GLU A O 1
ATOM 1898 N N . ALA A 1 237 ? 22.032 -6.106 -44.341 1.00 85.12 237 ALA A N 1
ATOM 1899 C CA . ALA A 1 237 ? 23.398 -6.113 -43.844 1.00 85.12 237 ALA A CA 1
ATOM 1900 C C . ALA A 1 237 ? 24.005 -7.530 -43.814 1.00 85.12 237 ALA A C 1
ATOM 1902 O O . ALA A 1 237 ? 25.174 -7.703 -44.164 1.00 85.12 237 ALA A O 1
ATOM 1903 N N . LYS A 1 238 ? 23.220 -8.561 -43.465 1.00 84.12 238 LYS A N 1
ATOM 1904 C CA . LYS A 1 238 ? 23.640 -9.968 -43.600 1.00 84.12 238 LYS A CA 1
ATOM 1905 C C . LYS A 1 238 ? 23.919 -10.335 -45.055 1.00 84.12 238 LYS A C 1
ATOM 1907 O O . LYS A 1 238 ? 24.949 -10.952 -45.316 1.00 84.12 238 LYS A O 1
ATOM 1912 N N . SER A 1 239 ? 23.044 -9.941 -45.984 1.00 83.88 239 SER A N 1
ATOM 1913 C CA . SER A 1 239 ? 23.208 -10.210 -47.418 1.00 83.88 239 SER A CA 1
ATOM 1914 C C . SER A 1 239 ? 24.530 -9.641 -47.930 1.00 83.88 239 SER A C 1
ATOM 1916 O O . SER A 1 239 ? 25.344 -10.386 -48.470 1.00 83.88 239 SER A O 1
ATOM 1918 N N . VAL A 1 240 ? 24.802 -8.360 -47.656 1.00 85.56 240 VAL A N 1
ATOM 1919 C CA . VAL A 1 240 ? 26.057 -7.692 -48.044 1.00 85.56 240 VAL A CA 1
ATOM 1920 C C . VAL A 1 240 ? 27.281 -8.422 -47.487 1.00 85.56 240 VAL A C 1
ATOM 1922 O O . VAL A 1 240 ? 28.260 -8.640 -48.197 1.00 85.56 240 VAL A O 1
ATOM 1925 N N . VAL A 1 241 ? 27.243 -8.834 -46.218 1.00 82.69 241 VAL A N 1
ATOM 1926 C CA . VAL A 1 241 ? 28.367 -9.553 -45.603 1.00 82.69 241 VAL A CA 1
ATOM 1927 C C . VAL A 1 241 ? 28.547 -10.950 -46.207 1.00 82.69 241 VAL A C 1
ATOM 1929 O O . VAL A 1 241 ? 29.685 -11.361 -46.427 1.00 82.69 241 VAL A O 1
ATOM 1932 N N . SER A 1 242 ? 27.459 -11.654 -46.531 1.00 79.81 242 SER A N 1
ATOM 1933 C CA . SER A 1 242 ? 27.499 -12.983 -47.163 1.00 79.81 242 SER A CA 1
ATOM 1934 C C . SER A 1 242 ? 27.988 -12.972 -48.617 1.00 79.81 242 SER A C 1
ATOM 1936 O O . SER A 1 242 ? 28.489 -13.979 -49.107 1.00 79.81 242 SER A O 1
ATOM 1938 N N . GLU A 1 243 ? 27.889 -11.835 -49.313 1.00 82.00 243 GLU A N 1
ATOM 1939 C CA . GLU A 1 243 ? 28.469 -11.665 -50.653 1.00 82.00 243 GLU A CA 1
ATOM 1940 C C . GLU A 1 243 ? 29.997 -11.513 -50.610 1.00 82.00 243 GLU A C 1
ATOM 1942 O O . GLU A 1 243 ? 30.694 -11.895 -51.551 1.00 82.00 243 GLU A O 1
ATOM 1947 N N . VAL A 1 244 ? 30.527 -10.951 -49.521 1.00 82.19 244 VAL A N 1
ATOM 1948 C CA . VAL A 1 244 ? 31.958 -10.645 -49.364 1.00 82.19 244 VAL A CA 1
ATOM 1949 C C . VAL A 1 244 ? 32.704 -11.757 -48.624 1.00 82.19 244 VAL A C 1
ATOM 1951 O O . VAL A 1 244 ? 33.889 -11.985 -48.881 1.00 82.19 244 VAL A O 1
ATOM 1954 N N . LEU A 1 245 ? 32.038 -12.453 -47.702 1.00 78.25 245 LEU A N 1
ATOM 1955 C CA . LEU A 1 245 ? 32.620 -13.518 -46.892 1.00 78.25 245 LEU A CA 1
ATOM 1956 C C . LEU A 1 245 ? 32.001 -14.872 -47.258 1.00 78.25 245 LEU A C 1
ATOM 1958 O O . LEU A 1 245 ? 30.788 -14.965 -47.398 1.00 78.25 245 LEU A O 1
ATOM 1962 N N . PRO A 1 246 ? 32.794 -15.957 -47.330 1.00 67.81 246 PRO A N 1
ATOM 1963 C CA . PRO A 1 246 ? 32.316 -17.293 -47.701 1.00 67.81 246 PRO A CA 1
ATOM 1964 C C . PRO A 1 246 ? 31.489 -17.982 -46.595 1.00 67.81 246 PRO A C 1
ATOM 1966 O O . PRO A 1 246 ? 31.367 -19.206 -46.586 1.00 67.81 246 PRO A O 1
ATOM 1969 N N . ASP A 1 247 ? 30.972 -17.217 -45.633 1.00 67.69 247 ASP A N 1
ATOM 1970 C CA . ASP A 1 247 ? 30.296 -17.717 -44.444 1.00 67.69 247 ASP A CA 1
ATOM 1971 C C . ASP A 1 247 ? 28.777 -17.576 -44.570 1.00 67.69 247 ASP A C 1
ATOM 1973 O O . ASP A 1 247 ? 28.242 -16.490 -44.788 1.00 67.69 247 ASP A O 1
ATOM 1977 N N . ILE A 1 248 ? 28.085 -18.699 -44.397 1.00 65.50 248 ILE A N 1
ATOM 1978 C CA . ILE A 1 248 ? 26.624 -18.807 -44.452 1.00 65.50 248 ILE A CA 1
ATOM 1979 C C . ILE A 1 248 ? 25.964 -18.591 -43.081 1.00 65.50 248 ILE A C 1
ATOM 1981 O O . ILE A 1 248 ? 24.736 -18.571 -42.976 1.00 65.50 248 ILE A O 1
ATOM 1985 N N . HIS A 1 249 ? 26.754 -18.459 -42.013 1.00 73.31 249 HIS A N 1
ATOM 1986 C CA . HIS A 1 249 ? 26.277 -18.327 -40.642 1.00 73.31 249 HIS A CA 1
ATOM 1987 C C . HIS A 1 249 ? 26.768 -17.019 -40.018 1.00 73.31 249 HIS A C 1
ATOM 1989 O O . HIS A 1 249 ? 27.805 -16.951 -39.360 1.00 73.31 249 HIS A O 1
ATOM 1995 N N . ILE A 1 250 ? 25.968 -15.968 -40.205 1.00 78.44 250 ILE A N 1
ATOM 1996 C CA . ILE A 1 250 ? 26.193 -14.646 -39.615 1.00 78.44 250 ILE A CA 1
ATOM 1997 C C . ILE A 1 250 ? 25.220 -14.470 -38.450 1.00 78.44 250 ILE A C 1
ATOM 1999 O O . ILE A 1 250 ? 24.016 -14.289 -38.651 1.00 78.44 250 ILE A O 1
ATOM 2003 N N . ALA A 1 251 ? 25.736 -14.520 -37.223 1.00 80.62 251 ALA A N 1
ATOM 2004 C CA . ALA A 1 251 ? 24.952 -14.171 -36.045 1.00 80.62 251 ALA A CA 1
ATOM 2005 C C . ALA A 1 251 ? 24.771 -12.649 -35.964 1.00 80.62 251 ALA A C 1
ATOM 2007 O O . ALA A 1 251 ? 25.640 -11.884 -36.390 1.00 80.62 251 ALA A O 1
ATOM 2008 N N . THR A 1 252 ? 23.644 -12.205 -35.408 1.00 81.06 252 THR A N 1
ATOM 2009 C CA . THR A 1 252 ? 23.339 -10.778 -35.252 1.00 81.06 252 THR A CA 1
ATOM 2010 C C . THR A 1 252 ? 22.964 -10.423 -33.829 1.00 81.06 252 THR A C 1
ATOM 2012 O O . THR A 1 252 ? 22.192 -11.138 -33.195 1.00 81.06 252 THR A O 1
ATOM 2015 N N . GLY A 1 253 ? 23.477 -9.289 -33.359 1.00 80.31 253 GLY A N 1
ATOM 2016 C CA . GLY A 1 253 ? 23.068 -8.655 -32.109 1.00 80.31 253 GLY A CA 1
ATOM 2017 C C . GLY A 1 253 ? 22.660 -7.209 -32.359 1.00 80.31 253 GLY A C 1
ATOM 2018 O O . GLY A 1 253 ? 23.233 -6.547 -33.221 1.00 80.31 253 GLY A O 1
ATOM 2019 N N . ILE A 1 254 ? 21.680 -6.709 -31.611 1.00 81.31 254 ILE A N 1
ATOM 2020 C CA . ILE A 1 254 ? 21.244 -5.313 -31.688 1.00 81.31 254 ILE A CA 1
ATOM 2021 C C . ILE A 1 254 ? 21.423 -4.696 -30.308 1.00 81.31 254 ILE A C 1
ATOM 2023 O O . ILE A 1 254 ? 20.892 -5.214 -29.331 1.00 81.31 254 ILE A O 1
ATOM 2027 N N . ASN A 1 255 ? 22.151 -3.584 -30.244 1.00 78.50 255 ASN A N 1
ATOM 2028 C CA . ASN A 1 255 ? 22.364 -2.819 -29.021 1.00 78.50 255 ASN A CA 1
ATOM 2029 C C . ASN A 1 255 ? 21.784 -1.414 -29.176 1.00 78.50 255 ASN A C 1
ATOM 2031 O O . ASN A 1 255 ? 21.877 -0.809 -30.245 1.00 78.50 255 ASN A O 1
ATOM 2035 N N . ASN A 1 256 ? 21.226 -0.876 -28.095 1.00 78.12 256 ASN A N 1
ATOM 2036 C CA . ASN A 1 256 ? 20.814 0.523 -28.030 1.00 78.12 256 ASN A CA 1
ATOM 2037 C C . ASN A 1 256 ? 21.969 1.343 -27.444 1.00 78.12 256 ASN A C 1
ATOM 2039 O O . ASN A 1 256 ? 22.531 0.980 -26.412 1.00 78.12 256 ASN A O 1
ATOM 2043 N N . TRP A 1 257 ? 22.356 2.419 -28.120 1.00 74.06 257 TRP A N 1
ATOM 2044 C CA . TRP A 1 257 ? 23.403 3.346 -27.695 1.00 74.06 257 TRP A CA 1
ATOM 2045 C C . TRP A 1 257 ? 22.786 4.685 -27.279 1.00 74.06 257 TRP A C 1
ATOM 2047 O O . TRP A 1 257 ? 21.675 5.038 -27.685 1.00 74.06 257 TRP A O 1
ATOM 2057 N N . LYS A 1 258 ? 23.531 5.454 -26.476 1.00 66.62 258 LYS A N 1
ATOM 2058 C CA . LYS A 1 258 ? 23.098 6.758 -25.957 1.00 66.62 258 LYS A CA 1
ATOM 2059 C C . LYS A 1 258 ? 22.667 7.694 -27.087 1.00 66.62 258 LYS A C 1
ATOM 2061 O O . LYS A 1 258 ? 23.439 7.896 -28.014 1.00 66.62 258 LYS A O 1
ATOM 2066 N N . GLY A 1 259 ? 21.490 8.315 -26.966 1.00 67.19 259 GLY A N 1
ATOM 2067 C CA . GLY A 1 259 ? 20.933 9.220 -27.982 1.00 67.19 259 GLY A CA 1
ATOM 2068 C C . GLY A 1 259 ? 20.009 8.540 -28.998 1.00 67.19 259 GLY A C 1
ATOM 2069 O O . GLY A 1 259 ? 19.924 9.001 -30.131 1.00 67.19 259 GLY A O 1
ATOM 2070 N N . TYR A 1 260 ? 19.336 7.451 -28.602 1.00 69.50 260 TYR A N 1
ATOM 2071 C CA . TYR A 1 260 ? 18.404 6.671 -29.434 1.00 69.50 260 TYR A CA 1
ATOM 2072 C C . TYR A 1 260 ? 19.035 6.037 -30.686 1.00 69.50 260 TYR A C 1
ATOM 2074 O O . TYR A 1 260 ? 18.337 5.704 -31.645 1.00 69.50 260 TYR A O 1
ATOM 2082 N N . TYR A 1 261 ? 20.355 5.831 -30.682 1.00 75.12 261 TYR A N 1
ATOM 2083 C CA . TYR A 1 261 ? 21.037 5.123 -31.763 1.00 75.12 261 TYR A CA 1
ATOM 2084 C C . TYR A 1 261 ? 20.907 3.611 -31.575 1.00 75.12 261 TYR A C 1
ATOM 2086 O O . TYR A 1 261 ? 20.974 3.104 -30.455 1.00 75.12 261 TYR A O 1
ATOM 2094 N N . LYS A 1 262 ? 20.783 2.874 -32.682 1.00 77.56 262 LYS A N 1
ATOM 2095 C CA . LYS A 1 262 ? 20.879 1.411 -32.691 1.00 77.56 262 LYS A CA 1
ATOM 2096 C C . LYS A 1 262 ? 22.147 0.969 -33.402 1.00 77.56 262 LYS A C 1
ATOM 2098 O O . LYS A 1 262 ? 22.411 1.396 -34.523 1.00 77.56 262 LYS A O 1
ATOM 2103 N N . ALA A 1 263 ? 22.900 0.087 -32.759 1.00 82.44 263 ALA A N 1
ATOM 2104 C CA . ALA A 1 263 ? 24.042 -0.591 -33.349 1.00 82.44 263 ALA A CA 1
ATOM 2105 C C . ALA A 1 263 ? 23.646 -2.021 -33.721 1.00 82.44 263 ALA A C 1
ATOM 2107 O O . ALA A 1 263 ? 23.219 -2.796 -32.863 1.00 82.44 263 ALA A O 1
ATOM 2108 N N . ILE A 1 264 ? 23.797 -2.365 -35.000 1.00 84.12 264 ILE A N 1
ATOM 2109 C CA . ILE A 1 264 ? 23.622 -3.730 -35.503 1.00 84.12 264 ILE A CA 1
ATOM 2110 C C . ILE A 1 264 ? 25.008 -4.362 -35.587 1.00 84.12 264 ILE A C 1
ATOM 2112 O O . ILE A 1 264 ? 25.872 -3.912 -36.337 1.00 84.12 264 ILE A O 1
ATOM 2116 N N . HIS A 1 265 ? 25.222 -5.402 -34.793 1.00 83.06 265 HIS A N 1
ATOM 2117 C CA . HIS A 1 265 ? 26.443 -6.189 -34.787 1.00 83.06 265 HIS A CA 1
ATOM 2118 C C . HIS A 1 265 ? 26.257 -7.409 -35.681 1.00 83.06 265 HIS A C 1
ATOM 2120 O O . HIS A 1 265 ? 25.349 -8.207 -35.455 1.00 83.06 265 HIS A O 1
ATOM 2126 N N . LEU A 1 266 ? 27.145 -7.566 -36.659 1.00 84.25 266 LEU A N 1
ATOM 2127 C CA . LEU A 1 266 ? 27.238 -8.750 -37.510 1.00 84.25 266 LEU A CA 1
ATOM 2128 C C . LEU A 1 266 ? 28.443 -9.563 -37.049 1.00 84.25 266 LEU A C 1
ATOM 2130 O O . LEU A 1 266 ? 29.543 -9.028 -36.914 1.00 84.25 266 LEU A O 1
ATOM 2134 N N . MET A 1 267 ? 28.227 -10.848 -36.792 1.00 84.44 267 MET A N 1
ATOM 2135 C CA . MET A 1 267 ? 29.244 -11.770 -36.295 1.00 84.44 267 MET A CA 1
ATOM 2136 C C . MET A 1 267 ? 29.323 -12.984 -37.229 1.00 84.44 267 MET A C 1
ATOM 2138 O O . MET A 1 267 ? 28.690 -14.008 -36.961 1.00 84.44 267 MET A O 1
ATOM 2142 N N . PRO A 1 268 ? 30.065 -12.877 -38.346 1.00 81.56 268 PRO A N 1
ATOM 2143 C CA . PRO A 1 268 ? 30.422 -14.024 -39.172 1.00 81.56 268 PRO A CA 1
ATOM 2144 C C . PRO A 1 268 ? 31.245 -15.022 -38.351 1.00 81.56 268 PRO A C 1
ATOM 2146 O O . PRO A 1 268 ? 32.218 -14.639 -37.693 1.00 81.56 268 PRO A O 1
ATOM 2149 N N . GLY A 1 269 ? 30.902 -16.305 -38.410 1.00 72.44 269 GLY A N 1
ATOM 2150 C CA . GLY A 1 269 ? 31.668 -17.382 -37.778 1.00 72.44 269 GLY A CA 1
ATOM 2151 C C . GLY A 1 269 ? 33.139 -17.426 -38.213 1.00 72.44 269 GLY A C 1
ATOM 2152 O O . GLY A 1 269 ? 34.016 -17.744 -37.406 1.00 72.44 269 GLY A O 1
ATOM 2153 N N . CYS A 1 270 ? 33.449 -17.013 -39.445 1.00 70.62 270 CYS A N 1
ATOM 2154 C CA . CYS A 1 270 ? 34.818 -16.925 -39.951 1.00 70.62 270 CYS A CA 1
ATOM 2155 C C . CYS A 1 270 ? 35.692 -15.907 -39.197 1.00 70.62 270 CYS A C 1
ATOM 2157 O O . CYS A 1 270 ? 36.913 -16.053 -39.172 1.00 70.62 270 CYS A O 1
ATOM 2159 N N . TRP A 1 271 ? 35.102 -14.897 -38.546 1.00 71.88 271 TRP A N 1
ATOM 2160 C CA . TRP A 1 271 ? 35.848 -13.912 -37.749 1.00 71.88 271 TRP A CA 1
ATOM 2161 C C . TRP A 1 271 ? 36.302 -14.460 -36.387 1.00 71.88 271 TRP A C 1
ATOM 2163 O O . TRP A 1 271 ? 37.190 -13.881 -35.766 1.00 71.88 271 TRP A O 1
ATOM 2173 N N . GLY A 1 272 ? 35.770 -15.609 -35.952 1.00 57.19 272 GLY A N 1
ATOM 2174 C CA . GLY A 1 272 ? 36.239 -16.353 -34.778 1.00 57.19 272 GLY A CA 1
ATOM 2175 C C . GLY A 1 272 ? 37.326 -17.397 -35.069 1.00 57.19 272 GLY A C 1
ATOM 2176 O O . GLY A 1 272 ? 37.873 -17.973 -34.132 1.00 57.19 272 GLY A O 1
ATOM 2177 N N . GLN A 1 273 ? 37.666 -17.648 -36.342 1.00 51.62 273 GLN A N 1
ATOM 2178 C CA . GLN A 1 273 ? 38.676 -18.640 -36.756 1.00 51.62 273 GLN A CA 1
ATOM 2179 C C . GLN A 1 273 ? 39.995 -18.011 -37.247 1.00 51.62 273 GLN A C 1
ATOM 2181 O O . GLN A 1 273 ? 40.683 -18.535 -38.123 1.00 51.62 273 GLN A O 1
ATOM 2186 N N . GLY A 1 274 ? 40.392 -16.882 -36.661 1.00 43.62 274 GLY A N 1
ATOM 2187 C CA . GLY A 1 274 ? 41.707 -16.280 -36.881 1.00 43.62 274 GLY A CA 1
ATOM 2188 C C . GLY A 1 274 ? 42.819 -16.965 -36.076 1.00 43.62 274 GLY A C 1
ATOM 2189 O O . GLY A 1 274 ? 43.156 -16.496 -34.999 1.00 43.62 274 GLY A O 1
ATOM 2190 N N . LYS A 1 275 ? 43.389 -18.050 -36.623 1.00 38.31 275 LYS A N 1
ATOM 2191 C CA . LYS A 1 275 ? 44.725 -18.640 -36.351 1.00 38.31 275 LYS A CA 1
ATOM 2192 C C . LYS A 1 275 ? 45.192 -18.796 -34.886 1.00 38.31 275 LYS A C 1
ATOM 2194 O O . LYS A 1 275 ? 45.802 -17.902 -34.305 1.00 38.31 275 LYS A O 1
ATOM 2199 N N . GLN A 1 276 ? 45.150 -20.039 -34.394 1.00 42.31 276 GLN A N 1
ATOM 2200 C CA . GLN A 1 276 ? 46.371 -20.608 -33.810 1.00 42.31 276 GLN A CA 1
ATOM 2201 C C . GLN A 1 276 ? 47.437 -20.715 -34.918 1.00 42.31 276 GLN A C 1
ATOM 2203 O O . GLN A 1 276 ? 47.115 -21.056 -36.052 1.00 42.31 276 GLN A O 1
ATOM 2208 N N . GLU A 1 277 ? 48.684 -20.439 -34.537 1.00 34.22 277 GLU A N 1
ATOM 2209 C CA . GLU A 1 277 ? 49.938 -20.494 -35.308 1.00 34.22 277 GLU A CA 1
ATOM 2210 C C . GLU A 1 277 ? 50.361 -19.220 -36.061 1.00 34.22 277 GLU A C 1
ATOM 2212 O O . GLU A 1 277 ? 49.982 -18.966 -37.203 1.00 34.22 277 GLU A O 1
ATOM 2217 N N . LEU A 1 278 ? 51.266 -18.473 -35.416 1.00 31.66 278 LEU A N 1
ATOM 2218 C CA . LEU A 1 278 ? 52.673 -18.417 -35.833 1.00 31.66 278 LEU A CA 1
ATOM 2219 C C . LEU A 1 278 ? 53.564 -18.525 -34.577 1.00 31.66 278 LEU A C 1
ATOM 2221 O O . LEU A 1 278 ? 53.475 -17.695 -33.673 1.00 31.66 278 LEU A O 1
ATOM 2225 N N . ARG A 1 279 ? 54.366 -19.596 -34.521 1.00 34.62 279 ARG A N 1
ATOM 2226 C CA . ARG A 1 279 ? 55.677 -19.605 -33.855 1.00 34.62 279 ARG A CA 1
ATOM 2227 C C . ARG A 1 279 ? 56.682 -18.895 -34.754 1.00 34.62 279 ARG A C 1
ATOM 2229 O O . ARG A 1 279 ? 56.487 -18.973 -35.988 1.00 34.62 279 ARG A O 1
#

Nearest PDB structures (foldseek):
  6p4o-assembly2_D  TM=2.912E-01  e=1.287E-02  Sulfurisphaera tokodaii str. 7
  1xmx-assembly1_A  TM=3.966E-01  e=4.456E+00  Vibrio cholerae
  5w3t-assembly4_D  TM=1.712E-01  e=1.506E+00  Ralstonia solanacearum

Organism: Escherichia coli (NCBI:txid562)

Radius of gyration: 27.1 Å; Cα contacts (8 Å, |Δi|>4): 317; chains: 1; bounding box: 80×39×75 Å

pLDDT: mean 78.99, std 16.15, range [31.66, 98.25]

Sequence (279 aa):
MHSEALAIEFIEQLKGISVEDDVEFNFFELGGSGYLENPTTDLMALFMGAQKMVPPWLLKALLCCLDDSLDVDEIDFTSLELMREARTEDGKYLDILIRHDEFIIGIEHKVLADTYNPFPSYVSLIDSYGGNNQNLFRCILKPDGNSAKGVDGWQLINYSLLLETAIRRLGLEMMNQEFSKWTVFYQEFLSHLKKLSEVSMDKVSDKNVEFVTENFSALIKSVQLLEMYQNAITEEAKSVVSEVLPDIHIATGINNWKGYYKAIHLMPGCWGQGKQELR

Secondary structure (DSSP, 8-state):
-HHHHHH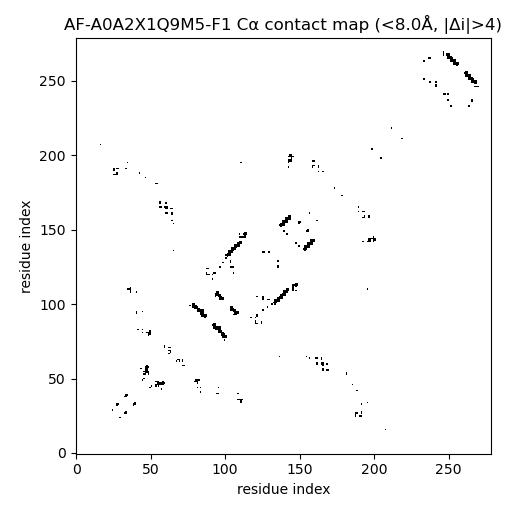HHHHHHHHT-PPPS-----TTTTTT-TT-HHHHHHHHHIIIIISTTS--HHHHHHHHHH-TT--TTS--GGG-EEEEEEE-TTS-EEEEEEE-SSEEEEEEE-SS--S-S-HHHHHHHHHHH--SS-EEEEEEEE-TT--PPPBTTBEEEEHHHHHHHHHHHHHHHHHHS---HHHHHHHHHHHHHHHHHHHTT-HHHHHHHHHHHHHHHHHHHHHHHHHHHHHHHHHHHHHHHHHHSS-S-EEEEEEEETTTEEEEEEEEGGGG---S---

InterPro domains:
  IPR029470 PD-(D/E)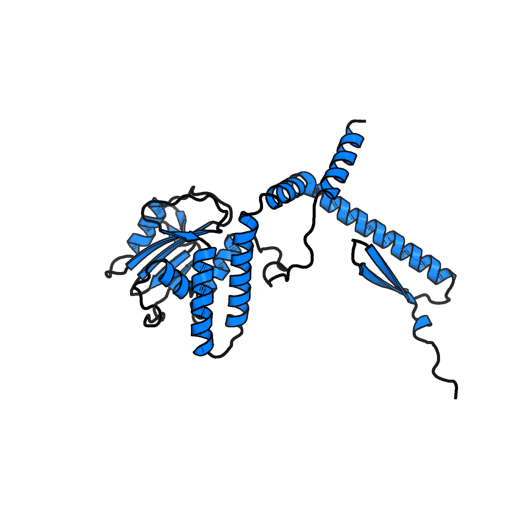XK nuclease superfamily 4 [PF14281] (25-189)